Protein AF-A0A6A3BJ94-F1 (afdb_monomer_lite)

Foldseek 3Di:
DPQADCAQDDDPPNQSSHRQQPDFGKAADCVQVVVCVVPVVCVVPDGDTDTRHNDPWKDKDWDKFFAPFFDDDDDPDPCVLAEAEDADDDDRVCCAVPVVDVVPQHQKYWHPVPKDAPDRGIIITMIMGGPPRNVVVVVVVVVVVVVVVVVVVVVVLVVVCVVCVVVVNNVVSVVVVVVPPPCPVVPPPD

Radius of gyration: 23.95 Å; chains: 1; bounding box: 49×38×74 Å

Organism: Hibiscus syriacus (NCBI:txid106335)

Structure (mmCIF, N/CA/C/O backbone):
data_AF-A0A6A3BJ94-F1
#
_entry.id   AF-A0A6A3BJ94-F1
#
loop_
_atom_site.group_PDB
_atom_site.id
_atom_site.type_symbol
_atom_site.label_atom_id
_atom_site.label_alt_id
_atom_site.label_comp_id
_atom_site.label_asym_id
_atom_site.label_entity_id
_atom_site.label_seq_id
_atom_site.pdbx_PDB_ins_code
_atom_site.Cartn_x
_atom_site.Cartn_y
_atom_site.Cartn_z
_atom_site.occupancy
_atom_site.B_iso_or_equiv
_atom_site.auth_seq_id
_atom_site.auth_comp_id
_atom_site.auth_asym_id
_atom_site.auth_atom_id
_atom_site.pdbx_PDB_model_num
ATOM 1 N N . MET A 1 1 ? 13.293 -0.026 -1.976 1.00 61.81 1 MET 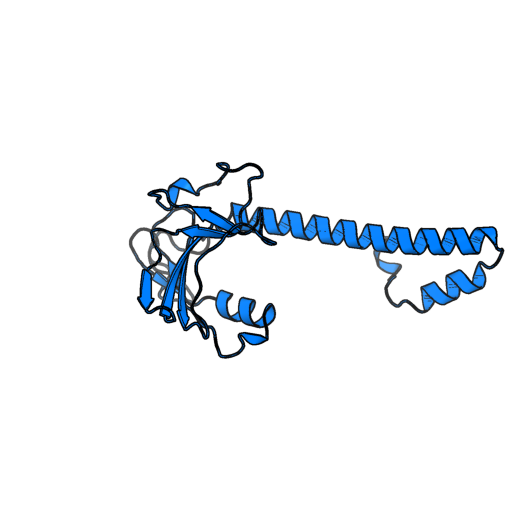A N 1
ATOM 2 C CA . MET A 1 1 ? 13.567 -0.090 -3.431 1.00 61.81 1 MET A CA 1
ATOM 3 C C . MET A 1 1 ? 15.063 -0.162 -3.793 1.00 61.81 1 MET A C 1
ATOM 5 O O . MET A 1 1 ? 15.390 -0.061 -4.963 1.00 61.81 1 MET A O 1
ATOM 9 N N . ALA A 1 2 ? 15.979 -0.454 -2.856 1.00 71.19 2 ALA A N 1
ATOM 10 C CA . ALA A 1 2 ? 17.429 -0.379 -3.113 1.00 71.19 2 ALA A CA 1
ATOM 11 C C . ALA A 1 2 ? 18.051 -1.552 -3.903 1.00 71.19 2 ALA A C 1
ATOM 13 O O . ALA A 1 2 ? 19.220 -1.501 -4.261 1.00 71.19 2 ALA A O 1
ATOM 14 N N . THR A 1 3 ? 17.300 -2.627 -4.158 1.00 76.44 3 THR A N 1
ATOM 15 C CA . THR A 1 3 ? 17.810 -3.834 -4.835 1.00 76.44 3 THR A CA 1
ATOM 16 C C . THR A 1 3 ? 17.599 -3.818 -6.350 1.00 76.44 3 THR A C 1
ATOM 18 O O . THR A 1 3 ? 17.852 -4.828 -6.997 1.00 76.44 3 THR A O 1
ATOM 21 N N . GLN A 1 4 ? 17.043 -2.738 -6.909 1.00 80.12 4 GLN A N 1
ATOM 22 C CA . GLN A 1 4 ? 16.798 -2.634 -8.347 1.00 80.12 4 GLN A CA 1
ATOM 23 C C . GLN A 1 4 ? 18.015 -2.056 -9.060 1.00 80.12 4 GLN A C 1
ATOM 25 O O . GLN A 1 4 ? 18.649 -1.122 -8.571 1.00 80.12 4 GLN A O 1
ATOM 30 N N . ASN A 1 5 ? 18.312 -2.600 -10.236 1.00 85.88 5 ASN A N 1
ATOM 31 C CA . ASN A 1 5 ? 19.484 -2.197 -10.993 1.00 85.88 5 ASN A CA 1
ATOM 32 C C . ASN A 1 5 ? 19.216 -0.915 -11.797 1.00 85.88 5 ASN A C 1
ATOM 34 O O . ASN A 1 5 ? 18.126 -0.702 -12.335 1.00 85.88 5 ASN A O 1
ATOM 38 N N . THR A 1 6 ? 20.243 -0.073 -11.914 1.00 89.56 6 THR A N 1
ATOM 39 C CA . THR A 1 6 ? 20.222 1.126 -12.768 1.00 89.56 6 THR A CA 1
ATOM 40 C C . THR A 1 6 ? 20.200 0.770 -14.255 1.00 89.56 6 THR A C 1
ATOM 42 O O . THR A 1 6 ? 19.583 1.469 -15.053 1.00 89.56 6 THR A O 1
ATOM 45 N N . VAL A 1 7 ? 20.835 -0.344 -14.617 1.00 90.44 7 VAL A N 1
ATOM 46 C CA . VAL A 1 7 ? 20.893 -0.918 -15.966 1.00 90.44 7 VAL A CA 1
ATOM 47 C C . VAL A 1 7 ? 20.539 -2.401 -15.917 1.00 90.44 7 VAL A C 1
ATOM 49 O O . VAL A 1 7 ? 20.481 -2.988 -14.839 1.00 90.44 7 VAL A O 1
ATOM 52 N N . ASP A 1 8 ? 20.318 -3.023 -17.072 1.00 91.88 8 ASP A N 1
ATOM 53 C CA . ASP A 1 8 ? 20.094 -4.467 -17.138 1.00 91.88 8 ASP A CA 1
ATOM 54 C C . ASP A 1 8 ? 21.290 -5.227 -16.537 1.00 91.88 8 ASP A C 1
ATOM 56 O O . ASP A 1 8 ? 22.442 -5.007 -16.915 1.00 91.88 8 ASP A O 1
ATOM 60 N N . GLY A 1 9 ? 21.014 -6.119 -15.587 1.00 90.31 9 GLY A N 1
ATOM 61 C CA . GLY A 1 9 ? 22.035 -6.838 -14.833 1.00 90.31 9 GLY A CA 1
ATOM 62 C C . GLY A 1 9 ? 21.581 -8.218 -14.370 1.00 90.31 9 GLY A C 1
ATOM 63 O O . GLY A 1 9 ? 20.401 -8.570 -14.432 1.00 90.31 9 GLY A O 1
ATOM 64 N N . ALA A 1 10 ? 22.539 -9.015 -13.899 1.00 88.06 10 ALA A N 1
ATOM 65 C CA . ALA A 1 10 ? 22.263 -10.354 -13.395 1.00 88.06 10 ALA A CA 1
ATOM 66 C C . ALA A 1 10 ? 21.386 -10.294 -12.134 1.00 88.06 10 ALA A C 1
ATOM 68 O O . ALA A 1 10 ? 21.666 -9.548 -11.198 1.00 88.06 10 ALA A O 1
ATOM 69 N N . SER A 1 11 ? 20.329 -11.101 -12.110 1.00 86.00 11 SER A N 1
ATOM 70 C CA . SER A 1 11 ? 19.396 -11.201 -10.989 1.00 86.00 11 SER A CA 1
ATOM 71 C C . SER A 1 11 ? 18.754 -12.586 -10.972 1.00 86.00 11 SER A C 1
ATOM 73 O O . SER A 1 11 ? 18.550 -13.203 -12.020 1.00 86.00 11 SER A O 1
ATOM 75 N N . THR A 1 12 ? 18.421 -13.078 -9.779 1.00 84.44 12 THR A N 1
ATOM 76 C CA . THR A 1 12 ? 17.630 -14.307 -9.610 1.00 84.44 12 THR A CA 1
ATOM 77 C C . THR A 1 12 ? 16.200 -14.126 -10.120 1.00 84.44 12 THR A C 1
ATOM 79 O O . THR A 1 12 ? 15.615 -15.060 -10.662 1.00 84.44 12 THR A O 1
ATOM 82 N N . ASP A 1 13 ? 15.663 -12.912 -10.005 1.00 84.12 13 ASP A N 1
ATOM 83 C CA . ASP A 1 13 ? 14.445 -12.465 -10.674 1.00 84.12 13 ASP A CA 1
ATOM 84 C C . ASP A 1 13 ? 14.822 -11.745 -11.972 1.00 84.12 13 ASP A C 1
ATOM 86 O O . ASP A 1 13 ? 15.320 -10.616 -11.953 1.00 84.12 13 ASP A O 1
ATOM 90 N N . TRP A 1 14 ? 14.576 -12.399 -13.105 1.00 86.19 14 TRP A N 1
ATOM 91 C CA . TRP A 1 14 ? 14.942 -11.886 -14.425 1.00 86.19 14 TRP A CA 1
ATOM 92 C C . TRP A 1 14 ? 14.249 -10.565 -14.759 1.00 86.19 14 TRP A C 1
ATOM 94 O O . TRP A 1 14 ? 14.834 -9.718 -15.431 1.00 86.19 14 TRP A O 1
ATOM 104 N N . THR A 1 15 ? 13.017 -10.370 -14.279 1.00 88.88 15 THR A N 1
ATOM 105 C CA . THR A 1 15 ? 12.291 -9.111 -14.485 1.00 88.88 15 THR A CA 1
ATOM 106 C C . THR A 1 15 ? 12.821 -8.012 -13.570 1.00 88.88 15 THR A C 1
ATOM 108 O O . THR A 1 15 ? 13.028 -6.890 -14.024 1.00 88.88 15 THR A O 1
ATOM 111 N N . GLY A 1 16 ? 13.150 -8.344 -12.318 1.00 86.12 16 GLY A N 1
ATOM 112 C CA . GLY A 1 16 ? 13.752 -7.418 -11.354 1.00 86.12 16 GLY A CA 1
ATOM 113 C C . GLY A 1 16 ? 15.174 -6.961 -11.702 1.00 86.12 16 GLY A C 1
ATOM 114 O O . GLY A 1 16 ? 15.607 -5.915 -11.224 1.00 86.12 16 GLY A O 1
ATOM 115 N N . GLY A 1 17 ? 15.889 -7.712 -12.546 1.00 89.00 17 GLY A N 1
ATOM 116 C CA . GLY A 1 17 ? 17.234 -7.362 -13.013 1.00 89.00 17 GLY A CA 1
ATOM 117 C C . GLY A 1 17 ? 17.275 -6.295 -14.109 1.00 89.00 17 GLY A C 1
ATOM 118 O O . GLY A 1 17 ? 18.366 -5.839 -14.450 1.00 89.00 17 GLY A O 1
ATOM 119 N N . ARG A 1 18 ? 16.119 -5.913 -14.669 1.00 93.00 18 ARG A N 1
ATOM 120 C CA . ARG A 1 18 ? 16.012 -4.917 -15.744 1.00 93.00 18 ARG A CA 1
ATOM 121 C C . ARG A 1 18 ? 16.155 -3.490 -15.210 1.00 93.00 18 ARG A C 1
ATOM 123 O O . ARG A 1 18 ? 15.792 -3.216 -14.067 1.00 93.00 18 ARG A O 1
ATOM 130 N N . ALA A 1 19 ? 16.631 -2.578 -16.055 1.00 93.38 19 ALA A N 1
ATOM 131 C CA . ALA A 1 19 ? 16.847 -1.171 -15.715 1.00 93.38 19 ALA A CA 1
ATOM 132 C C . ALA A 1 19 ? 15.579 -0.510 -15.134 1.00 93.38 19 ALA A C 1
ATOM 134 O O . ALA A 1 19 ? 14.566 -0.374 -15.827 1.00 93.38 19 ALA A O 1
ATOM 135 N N . ALA A 1 20 ? 15.632 -0.075 -13.874 1.00 91.94 20 ALA A N 1
ATOM 136 C CA . ALA A 1 20 ? 14.454 0.395 -13.140 1.00 91.94 20 ALA A CA 1
ATOM 137 C C . ALA A 1 20 ? 13.848 1.687 -13.704 1.00 91.94 20 ALA A C 1
ATOM 139 O O . ALA A 1 20 ? 12.630 1.832 -13.741 1.00 91.94 20 ALA A O 1
ATOM 140 N N . SER A 1 21 ? 14.686 2.614 -14.172 1.00 92.94 21 SER A N 1
ATOM 141 C CA . SER A 1 21 ? 14.254 3.952 -14.596 1.00 92.94 21 SER A CA 1
ATOM 142 C C . SER A 1 21 ? 13.430 3.967 -15.887 1.00 92.94 21 SER A C 1
ATOM 144 O O . SER A 1 21 ? 12.788 4.969 -16.183 1.00 92.94 21 SER A O 1
ATOM 146 N N . PHE A 1 22 ? 13.440 2.875 -16.655 1.00 92.31 22 PHE A N 1
ATOM 147 C CA . PHE A 1 22 ? 12.814 2.807 -17.980 1.00 92.31 22 PHE A CA 1
ATOM 148 C C . PHE A 1 22 ? 11.690 1.773 -18.074 1.00 92.31 22 PHE A C 1
ATOM 150 O O . PHE A 1 22 ? 11.073 1.644 -19.128 1.00 92.31 22 PHE A O 1
ATOM 157 N N . ASN A 1 23 ? 11.428 1.016 -17.006 1.00 93.44 23 ASN A N 1
ATOM 158 C CA . ASN A 1 23 ? 10.520 -0.124 -17.052 1.00 93.44 23 ASN A CA 1
ATOM 159 C C . ASN A 1 23 ? 9.448 -0.047 -15.966 1.00 93.44 23 ASN A C 1
ATOM 161 O O . ASN A 1 23 ? 9.713 0.314 -14.822 1.00 93.44 23 ASN A O 1
ATOM 165 N N . ILE A 1 24 ? 8.245 -0.498 -16.323 1.00 96.31 24 ILE A N 1
ATOM 166 C CA . ILE A 1 24 ? 7.238 -0.936 -15.358 1.00 96.31 24 ILE A CA 1
ATOM 167 C C . ILE A 1 24 ? 7.472 -2.429 -15.147 1.00 96.31 24 ILE A C 1
ATOM 169 O O . ILE A 1 24 ? 7.280 -3.226 -16.065 1.00 96.31 24 ILE A O 1
ATOM 173 N N . ILE A 1 25 ? 7.927 -2.808 -13.957 1.00 94.44 25 ILE A N 1
ATOM 174 C CA . ILE A 1 25 ? 8.410 -4.165 -13.684 1.00 94.44 25 ILE A CA 1
ATOM 175 C C . ILE A 1 25 ? 7.398 -4.893 -12.793 1.00 94.44 25 ILE A C 1
ATOM 177 O O . ILE A 1 25 ? 7.237 -4.518 -11.626 1.00 94.44 25 ILE A O 1
ATOM 181 N N . PRO A 1 26 ? 6.713 -5.935 -13.299 1.00 93.94 26 PRO A N 1
ATOM 182 C CA . PRO A 1 26 ? 5.889 -6.805 -12.471 1.00 93.94 26 PRO A CA 1
ATOM 183 C C . PRO A 1 26 ? 6.730 -7.466 -11.378 1.00 93.94 26 PRO A C 1
ATOM 185 O O . PRO A 1 26 ? 7.852 -7.895 -11.618 1.00 93.94 26 PRO A O 1
ATOM 188 N N . SER A 1 27 ? 6.178 -7.584 -10.178 1.00 90.88 27 SER A N 1
ATOM 189 C CA . SER A 1 27 ? 6.836 -8.235 -9.051 1.00 90.88 27 SER A CA 1
ATOM 190 C C . SER A 1 27 ? 5.811 -8.994 -8.220 1.00 90.88 27 SER A C 1
ATOM 192 O O . SER A 1 27 ? 4.655 -8.594 -8.061 1.00 90.88 27 SER A O 1
ATOM 194 N N . SER A 1 28 ? 6.247 -10.109 -7.640 1.00 88.38 28 SER A N 1
ATOM 195 C CA . SER A 1 28 ? 5.476 -10.746 -6.574 1.00 88.38 28 SER A CA 1
ATOM 196 C C . SER A 1 28 ? 5.565 -9.915 -5.287 1.00 88.38 28 SER A C 1
ATOM 198 O O . SER A 1 28 ? 6.532 -9.178 -5.077 1.00 88.38 28 SER A O 1
ATOM 200 N N . THR A 1 29 ? 4.553 -10.024 -4.420 1.00 85.69 29 THR A N 1
ATOM 201 C CA . THR A 1 29 ? 4.515 -9.336 -3.122 1.00 85.69 29 THR A CA 1
ATOM 202 C C . THR A 1 29 ? 4.098 -10.274 -1.992 1.00 85.69 29 THR A C 1
ATOM 204 O O . THR A 1 29 ? 3.258 -11.166 -2.149 1.00 85.69 29 THR A O 1
ATOM 207 N N . GLY A 1 30 ? 4.692 -10.062 -0.816 1.00 85.56 30 GLY A N 1
ATOM 208 C CA . GLY A 1 30 ? 4.326 -10.741 0.425 1.00 85.56 30 GLY A CA 1
ATOM 209 C C . GLY A 1 30 ? 3.147 -10.098 1.161 1.00 85.56 30 GLY A C 1
ATOM 210 O O . GLY A 1 30 ? 2.618 -10.723 2.080 1.00 85.56 30 GLY A O 1
ATOM 211 N N . ALA A 1 31 ? 2.706 -8.898 0.763 1.00 85.12 31 ALA A N 1
ATOM 212 C CA . ALA A 1 31 ? 1.732 -8.096 1.512 1.00 85.12 31 ALA A CA 1
ATOM 213 C C . ALA A 1 31 ? 0.415 -8.848 1.759 1.00 85.12 31 ALA A C 1
ATOM 215 O O . ALA A 1 31 ? -0.026 -8.987 2.899 1.00 85.12 31 ALA A O 1
ATOM 216 N N . ALA A 1 32 ? -0.147 -9.466 0.718 1.00 85.56 32 ALA A N 1
ATOM 217 C CA . ALA A 1 32 ? -1.350 -10.285 0.839 1.00 85.56 32 ALA A CA 1
ATOM 218 C C . ALA A 1 32 ? -1.188 -11.451 1.830 1.00 85.56 32 ALA A C 1
ATOM 220 O O . ALA A 1 32 ? -2.104 -11.784 2.582 1.00 85.56 32 ALA A O 1
ATOM 221 N N . ARG A 1 33 ? -0.002 -12.076 1.865 1.00 85.69 33 ARG A N 1
ATOM 222 C CA . ARG A 1 33 ? 0.294 -13.159 2.816 1.00 85.69 33 ARG A CA 1
ATOM 223 C C . ARG A 1 33 ? 0.393 -12.631 4.246 1.00 85.69 33 ARG A C 1
ATOM 225 O O . ARG A 1 33 ? -0.018 -13.340 5.159 1.00 85.69 33 ARG A O 1
ATOM 232 N N . ALA A 1 34 ? 0.924 -11.425 4.438 1.00 86.81 34 ALA A N 1
ATOM 233 C CA . ALA A 1 34 ? 1.019 -10.782 5.744 1.00 86.81 34 ALA A CA 1
ATOM 234 C C . ALA A 1 34 ? -0.362 -10.386 6.285 1.00 86.81 34 ALA A C 1
ATOM 236 O O . ALA A 1 34 ? -0.687 -10.747 7.414 1.00 86.81 34 ALA A O 1
ATOM 237 N N . VAL A 1 35 ? -1.217 -9.765 5.463 1.00 87.06 35 VAL A N 1
ATOM 238 C CA . VAL A 1 35 ? -2.599 -9.412 5.846 1.00 87.06 35 VAL A CA 1
ATOM 239 C C . VAL A 1 35 ? -3.365 -10.643 6.325 1.00 87.06 35 VAL A C 1
ATOM 241 O O . VAL A 1 35 ? -4.016 -10.604 7.362 1.00 87.06 35 VAL A O 1
ATOM 244 N N . ARG A 1 36 ? -3.209 -11.777 5.634 1.00 86.75 36 ARG A N 1
ATOM 245 C CA . ARG A 1 36 ? -3.808 -13.062 6.028 1.00 86.75 36 ARG A CA 1
ATOM 246 C C . ARG A 1 36 ? -3.362 -13.575 7.404 1.00 86.75 36 ARG A C 1
ATOM 248 O O . ARG A 1 36 ? -4.133 -14.257 8.072 1.00 86.75 36 ARG A O 1
ATOM 255 N N . LYS A 1 37 ? -2.143 -13.247 7.848 1.00 88.44 37 LYS A N 1
ATOM 256 C CA . LYS A 1 37 ? -1.658 -13.597 9.195 1.00 88.44 37 LYS A CA 1
ATOM 257 C C . LYS A 1 37 ? -2.253 -12.695 10.275 1.00 88.44 37 LYS A C 1
ATOM 259 O O . LYS A 1 37 ? -2.557 -13.184 11.355 1.00 88.44 37 LYS A O 1
ATOM 264 N N . VAL A 1 38 ? -2.407 -11.403 9.985 1.00 87.75 38 VAL A N 1
ATOM 265 C CA . VAL A 1 38 ? -2.949 -10.413 10.933 1.00 87.75 38 VAL A CA 1
ATOM 266 C C . VAL A 1 38 ? -4.472 -10.524 11.045 1.00 87.75 38 VAL A C 1
ATOM 268 O O . VAL A 1 38 ? -5.024 -10.396 12.133 1.00 87.75 38 VAL A O 1
ATOM 271 N N . LEU A 1 39 ? -5.151 -10.813 9.933 1.00 89.75 39 LEU A N 1
ATOM 272 C CA . LEU A 1 39 ? -6.603 -10.941 9.834 1.00 89.75 39 LEU A CA 1
ATOM 273 C C . LEU A 1 39 ? -6.979 -12.324 9.273 1.00 89.75 39 LEU A C 1
ATOM 275 O O . LEU A 1 39 ? -7.249 -12.456 8.075 1.00 89.75 39 LEU A O 1
ATOM 279 N N . PRO A 1 40 ? -7.054 -13.370 10.123 1.00 89.56 40 PRO A N 1
ATOM 280 C CA . PRO A 1 40 ? -7.323 -14.741 9.678 1.00 89.56 40 PRO A CA 1
ATOM 281 C C . PRO A 1 40 ? -8.645 -14.916 8.919 1.00 89.56 40 PRO A C 1
ATOM 283 O O . PRO A 1 40 ? -8.759 -15.805 8.077 1.00 89.56 40 PRO A O 1
ATOM 286 N N . ALA A 1 41 ? -9.635 -14.049 9.163 1.00 91.88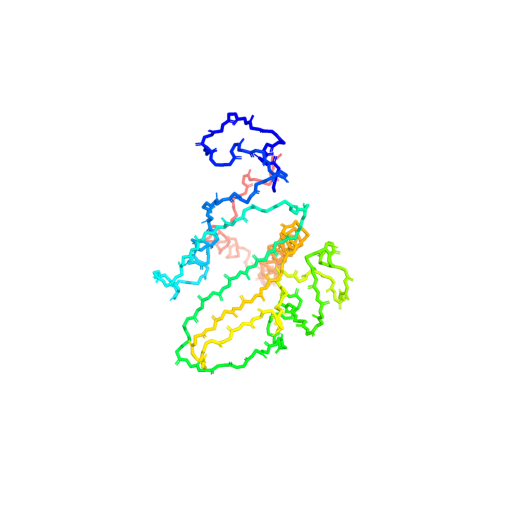 41 ALA A N 1
ATOM 287 C CA . ALA A 1 41 ? -10.917 -14.042 8.451 1.00 91.88 41 ALA A CA 1
ATOM 288 C C . ALA A 1 41 ? -10.786 -13.782 6.933 1.00 91.88 41 ALA A C 1
ATOM 290 O O . ALA A 1 41 ? -11.711 -14.079 6.170 1.00 91.88 41 ALA A O 1
ATOM 291 N N . LEU A 1 42 ? -9.641 -13.245 6.492 1.00 90.00 42 LEU A N 1
ATOM 292 C CA . LEU A 1 42 ? -9.309 -12.982 5.089 1.00 90.00 42 LEU A CA 1
ATOM 293 C C . LEU A 1 42 ? -8.510 -14.121 4.430 1.00 90.00 42 LEU A C 1
ATOM 295 O O . LEU A 1 42 ? -8.097 -14.004 3.271 1.00 90.00 42 LEU A O 1
ATOM 299 N N . ASN A 1 43 ? -8.293 -15.241 5.127 1.00 89.50 43 ASN A N 1
ATOM 300 C CA . ASN A 1 43 ? -7.630 -16.407 4.549 1.00 89.50 43 ASN A CA 1
ATOM 301 C C . ASN A 1 43 ? -8.386 -16.932 3.323 1.00 89.50 43 ASN A C 1
ATOM 303 O O . ASN A 1 43 ? -9.595 -17.132 3.355 1.00 89.50 43 ASN A O 1
ATOM 307 N N . GLY A 1 44 ? -7.658 -17.118 2.218 1.00 89.75 44 GLY A N 1
ATOM 308 C CA . GLY A 1 44 ? -8.225 -17.521 0.928 1.00 89.75 44 GLY A CA 1
ATOM 309 C C . GLY A 1 44 ? -9.005 -16.431 0.181 1.00 89.75 44 GLY A C 1
ATOM 310 O O . GLY A 1 44 ? -9.389 -16.664 -0.958 1.00 89.75 44 GLY A O 1
ATOM 311 N N . LYS A 1 45 ? -9.210 -15.244 0.771 1.00 92.06 45 LYS A N 1
ATOM 312 C CA . LYS A 1 45 ? -10.028 -14.165 0.180 1.00 92.06 45 LYS A CA 1
ATOM 313 C C . LYS A 1 45 ? -9.219 -13.025 -0.433 1.00 92.06 45 LYS A C 1
ATOM 315 O O . LYS A 1 45 ? -9.758 -12.262 -1.223 1.00 92.06 45 LYS A O 1
ATOM 320 N N . LEU A 1 46 ? -7.945 -12.900 -0.062 1.00 92.44 46 LEU A N 1
ATOM 321 C CA . LEU A 1 46 ? -7.075 -11.814 -0.507 1.00 92.44 46 LEU A CA 1
ATOM 322 C C . LEU A 1 46 ? -5.773 -12.360 -1.107 1.00 92.44 46 LEU A C 1
ATOM 324 O O . LEU A 1 46 ? -5.108 -13.236 -0.536 1.00 92.44 46 LEU A O 1
ATOM 328 N N . THR A 1 47 ? -5.423 -11.824 -2.273 1.00 93.69 47 THR A N 1
ATOM 329 C CA . THR A 1 47 ? -4.161 -12.029 -2.993 1.00 93.69 47 THR A CA 1
ATOM 330 C C . THR A 1 47 ? -3.737 -10.710 -3.645 1.00 93.69 47 THR A C 1
ATOM 332 O O . THR A 1 47 ? -4.502 -9.750 -3.633 1.00 93.69 47 THR A O 1
ATOM 335 N N . GLY A 1 48 ? -2.531 -10.647 -4.201 1.00 92.94 48 GLY A N 1
ATOM 336 C CA . GLY A 1 48 ? -2.077 -9.473 -4.934 1.00 92.94 48 GLY A CA 1
ATOM 337 C C . GLY A 1 48 ? -0.728 -9.676 -5.607 1.00 92.94 48 GLY A C 1
ATOM 338 O O . GLY A 1 48 ? -0.033 -10.668 -5.375 1.00 92.94 48 GLY A O 1
ATOM 339 N N . MET A 1 49 ? -0.370 -8.696 -6.423 1.00 94.38 49 MET A N 1
ATOM 340 C CA . MET A 1 49 ? 0.942 -8.525 -7.038 1.00 94.38 49 MET A CA 1
ATOM 341 C C . MET A 1 49 ? 1.367 -7.062 -6.879 1.00 94.38 49 MET A C 1
ATOM 343 O O . MET A 1 49 ? 0.612 -6.263 -6.326 1.00 94.38 49 MET A O 1
ATOM 347 N N . SER A 1 50 ? 2.552 -6.702 -7.355 1.00 94.38 50 SER A N 1
ATOM 348 C CA . SER A 1 50 ? 2.970 -5.306 -7.431 1.00 94.38 50 SER A CA 1
ATOM 349 C C . SER A 1 50 ? 3.584 -4.982 -8.784 1.00 94.38 50 SER A C 1
ATOM 351 O O . SER A 1 50 ? 4.086 -5.859 -9.489 1.00 94.38 50 SER A O 1
ATOM 353 N N . PHE A 1 51 ? 3.557 -3.701 -9.126 1.00 95.25 51 PHE A N 1
ATOM 354 C CA . PHE A 1 51 ? 4.356 -3.138 -10.202 1.00 95.25 51 PHE A CA 1
ATOM 355 C C . PHE A 1 51 ? 5.361 -2.175 -9.591 1.00 95.25 51 PHE A C 1
ATOM 357 O O . PHE A 1 51 ? 5.022 -1.389 -8.710 1.00 95.25 51 PHE A O 1
ATOM 364 N N . ARG A 1 52 ? 6.605 -2.257 -10.045 1.00 92.81 52 ARG A N 1
ATOM 365 C CA . ARG A 1 52 ? 7.642 -1.277 -9.733 1.00 92.81 52 ARG A CA 1
ATOM 366 C C . ARG A 1 52 ? 7.651 -0.281 -10.874 1.00 92.81 52 ARG A C 1
ATOM 368 O O . ARG A 1 52 ? 7.767 -0.692 -12.027 1.00 92.81 52 ARG A O 1
ATOM 375 N N . VAL A 1 53 ? 7.494 0.990 -10.548 1.00 94.75 53 VAL A N 1
ATOM 376 C CA . VAL A 1 53 ? 7.441 2.081 -11.521 1.00 94.75 53 VAL A CA 1
ATOM 377 C C . VAL A 1 53 ? 8.595 3.058 -11.273 1.00 94.75 53 VAL A C 1
ATOM 379 O O . VAL A 1 53 ? 9.135 3.052 -10.165 1.00 94.75 53 VAL A O 1
ATOM 382 N N . PRO A 1 54 ? 8.993 3.878 -12.265 1.00 93.75 54 PRO A N 1
ATOM 383 C CA . PRO A 1 54 ? 10.104 4.828 -12.143 1.00 93.75 54 PRO A CA 1
ATOM 384 C C . PRO A 1 54 ? 9.791 6.056 -11.264 1.00 93.75 54 PRO A C 1
ATOM 386 O O . PRO A 1 54 ? 9.941 7.196 -11.698 1.00 93.75 54 PRO A O 1
ATOM 389 N N . THR A 1 55 ? 9.344 5.841 -10.028 1.00 91.94 55 THR A N 1
ATOM 390 C CA . THR A 1 55 ? 9.158 6.885 -9.013 1.00 91.94 55 THR A CA 1
ATOM 391 C C . THR A 1 55 ? 10.189 6.709 -7.902 1.00 91.94 55 THR A C 1
ATOM 393 O O . THR A 1 55 ? 10.629 5.595 -7.617 1.00 91.94 55 THR A O 1
ATOM 396 N N . VAL A 1 56 ? 10.634 7.826 -7.323 1.00 88.62 56 VAL A N 1
ATOM 397 C CA . VAL A 1 56 ? 11.731 7.837 -6.339 1.00 88.62 56 VAL A CA 1
ATOM 398 C C . VAL A 1 56 ? 11.307 7.294 -4.979 1.00 88.62 56 VAL A C 1
ATOM 400 O O . VAL A 1 56 ? 12.083 6.595 -4.338 1.00 88.62 56 VAL A O 1
ATOM 403 N N . ASP A 1 57 ? 10.082 7.602 -4.571 1.00 89.56 57 ASP A N 1
ATOM 404 C CA . ASP A 1 57 ? 9.474 7.178 -3.321 1.00 89.56 57 ASP A CA 1
ATOM 405 C C . ASP A 1 57 ? 7.950 7.335 -3.429 1.00 89.56 57 ASP A C 1
ATOM 407 O O . ASP A 1 57 ? 7.445 7.821 -4.451 1.00 89.56 57 ASP A O 1
ATOM 411 N N . VAL A 1 58 ? 7.249 6.936 -2.371 1.00 91.69 58 VAL A N 1
ATOM 412 C CA . VAL A 1 58 ? 5.797 6.821 -2.270 1.00 91.69 58 VAL A CA 1
ATOM 413 C C . VAL A 1 58 ? 5.258 5.702 -3.150 1.00 91.69 58 VAL A C 1
ATOM 415 O O . VAL A 1 58 ? 5.562 5.541 -4.333 1.00 91.69 58 VAL A O 1
ATOM 418 N N . SER A 1 59 ? 4.400 4.909 -2.532 1.00 93.44 59 SER A N 1
ATOM 419 C CA . SER A 1 59 ? 3.720 3.788 -3.144 1.00 93.44 59 SER A CA 1
ATOM 420 C C . SER A 1 59 ? 2.211 3.966 -3.026 1.00 93.44 59 SER A C 1
ATOM 422 O O . SER A 1 59 ? 1.702 4.725 -2.200 1.00 93.44 59 SER A O 1
ATOM 424 N N . VAL A 1 60 ? 1.480 3.238 -3.863 1.00 95.00 60 VAL A N 1
ATOM 425 C CA . VAL A 1 60 ? 0.019 3.243 -3.867 1.00 95.00 60 VAL A CA 1
ATOM 426 C C . VAL A 1 60 ? -0.509 1.817 -3.810 1.00 95.00 60 VAL A C 1
ATOM 428 O O . VAL A 1 60 ? -0.016 0.918 -4.496 1.00 95.00 60 VAL A O 1
ATOM 431 N N . VAL A 1 61 ? -1.512 1.602 -2.966 1.00 95.31 61 VAL A N 1
ATOM 432 C CA . VAL A 1 61 ? -2.309 0.381 -2.937 1.00 95.31 61 VAL A CA 1
ATOM 433 C C . VAL A 1 61 ? -3.553 0.600 -3.781 1.00 95.31 61 VAL A C 1
ATOM 435 O O . VAL A 1 61 ? -4.364 1.474 -3.491 1.00 95.31 61 VAL A O 1
ATOM 438 N N . ASP A 1 62 ? -3.722 -0.253 -4.784 1.00 95.56 62 ASP A N 1
ATOM 439 C CA . ASP A 1 62 ? -4.977 -0.436 -5.504 1.00 95.56 62 ASP A CA 1
ATOM 440 C C . ASP A 1 62 ? -5.661 -1.700 -4.965 1.00 95.56 62 ASP A C 1
ATOM 442 O O . ASP A 1 62 ? -5.217 -2.828 -5.208 1.00 95.56 62 ASP A O 1
ATOM 446 N N . LEU A 1 63 ? -6.721 -1.511 -4.181 1.00 95.19 63 LEU A N 1
ATOM 447 C CA . LEU A 1 63 ? -7.482 -2.588 -3.563 1.00 95.19 63 LEU A CA 1
ATOM 448 C C . LEU A 1 63 ? -8.842 -2.723 -4.244 1.00 95.19 63 LEU A C 1
ATOM 450 O O . LEU A 1 63 ? -9.756 -1.939 -4.008 1.00 95.19 63 LEU A O 1
ATOM 454 N N . THR A 1 64 ? -9.004 -3.773 -5.043 1.00 95.31 64 THR A N 1
ATOM 455 C CA . THR A 1 64 ? -10.293 -4.124 -5.650 1.00 95.31 64 THR A CA 1
ATOM 456 C C . THR A 1 64 ? -10.976 -5.219 -4.835 1.00 95.31 64 THR A C 1
ATOM 458 O O . THR A 1 64 ? -10.423 -6.307 -4.669 1.00 95.31 64 THR A O 1
ATOM 461 N N . VAL A 1 65 ? -12.175 -4.946 -4.313 1.00 94.81 65 VAL A N 1
ATOM 462 C CA . VAL A 1 65 ? -12.882 -5.838 -3.381 1.00 94.81 65 VAL A CA 1
ATOM 463 C C . VAL A 1 65 ? -14.377 -5.925 -3.662 1.00 94.81 65 VAL A C 1
ATOM 465 O O . VAL A 1 65 ? -15.015 -4.973 -4.112 1.00 94.81 65 VAL A O 1
ATOM 468 N N . ARG A 1 66 ? -14.948 -7.090 -3.332 1.00 94.44 66 ARG A N 1
ATOM 469 C CA . ARG A 1 66 ? -16.395 -7.299 -3.268 1.00 94.44 66 ARG A CA 1
ATOM 470 C C . ARG A 1 66 ? -16.863 -7.245 -1.817 1.00 94.44 66 ARG A C 1
ATOM 472 O O . ARG A 1 66 ? -16.435 -8.059 -1.002 1.00 94.44 66 ARG A O 1
ATOM 479 N N . LEU A 1 67 ? -17.752 -6.310 -1.518 1.00 92.81 67 LEU A N 1
ATOM 480 C CA . LEU A 1 67 ? -18.365 -6.118 -0.214 1.00 92.81 67 LEU A CA 1
ATOM 481 C C . LEU A 1 67 ? -19.638 -6.963 -0.089 1.00 92.81 67 LEU A C 1
ATOM 483 O O . LEU A 1 67 ? -20.406 -7.126 -1.039 1.00 92.81 67 LEU A O 1
ATOM 487 N N . GLU A 1 68 ? -19.879 -7.489 1.108 1.00 91.06 68 GLU A N 1
ATOM 488 C CA . GLU A 1 68 ? -21.141 -8.159 1.438 1.00 91.06 68 GLU A CA 1
ATOM 489 C C . GLU A 1 68 ? -22.271 -7.139 1.641 1.00 91.06 68 GLU A C 1
ATOM 491 O O . GLU A 1 68 ? -23.397 -7.355 1.198 1.00 91.06 68 GLU A O 1
ATOM 496 N N . LYS A 1 69 ? -21.945 -5.994 2.252 1.00 89.69 69 LYS A N 1
ATOM 497 C CA . LYS A 1 69 ? -22.848 -4.863 2.480 1.00 89.69 69 LYS A CA 1
ATOM 498 C C . LYS A 1 69 ? -22.253 -3.605 1.864 1.00 89.69 69 LYS A C 1
ATOM 500 O O . LYS A 1 69 ? -21.045 -3.399 1.958 1.00 89.69 69 LYS A O 1
ATOM 505 N N . SER A 1 70 ? -23.100 -2.775 1.265 1.00 84.75 70 SER A N 1
ATOM 506 C CA . SER A 1 70 ? -22.695 -1.466 0.759 1.00 84.75 70 SER A CA 1
ATOM 507 C C . SER A 1 70 ? -22.206 -0.575 1.899 1.00 84.75 70 SER A C 1
ATOM 509 O O . SER A 1 70 ? -22.796 -0.583 2.981 1.00 84.75 70 SER A O 1
ATOM 511 N N . ALA A 1 71 ? -21.155 0.200 1.648 1.00 78.31 71 ALA A N 1
ATOM 512 C CA . ALA A 1 71 ? -20.559 1.102 2.626 1.00 78.31 71 ALA A CA 1
ATOM 513 C C . ALA A 1 71 ? -20.150 2.427 1.969 1.00 78.31 71 ALA A C 1
ATOM 515 O O . ALA A 1 71 ? -19.788 2.451 0.793 1.00 78.31 71 ALA A O 1
ATOM 516 N N . SER A 1 72 ? -20.194 3.506 2.750 1.00 71.31 72 SER A N 1
ATOM 517 C CA . SER A 1 72 ? -19.549 4.791 2.465 1.00 71.31 72 SER A CA 1
ATOM 518 C C . SER A 1 72 ? -18.196 4.861 3.182 1.00 71.31 72 SER A C 1
ATOM 520 O O . SER A 1 72 ? -18.005 4.208 4.209 1.00 71.31 72 SER A O 1
ATOM 522 N N . ALA A 1 73 ? -17.242 5.613 2.631 1.00 66.12 73 ALA A N 1
ATOM 523 C CA . ALA A 1 73 ? -15.940 5.815 3.260 1.00 66.12 73 ALA A CA 1
ATOM 524 C C . ALA A 1 73 ? -16.054 6.840 4.402 1.00 66.12 73 ALA A C 1
ATOM 526 O O . ALA A 1 73 ? -16.591 7.923 4.197 1.00 66.12 73 ALA A O 1
ATOM 527 N N . GLU A 1 74 ? -15.537 6.502 5.584 1.00 64.56 74 GLU A N 1
ATOM 528 C CA . GLU A 1 74 ? -15.387 7.411 6.728 1.00 64.56 74 GLU A CA 1
ATOM 529 C C . GLU A 1 74 ? -14.005 7.179 7.355 1.00 64.56 74 GLU A C 1
ATOM 531 O O . GLU A 1 74 ? -13.582 6.034 7.538 1.00 64.56 74 GLU A O 1
ATOM 536 N N . SER A 1 75 ? -13.286 8.256 7.668 1.00 62.19 75 SER A N 1
ATOM 537 C CA . SER A 1 75 ? -11.920 8.213 8.215 1.00 62.19 75 SER A CA 1
ATOM 538 C C . SER A 1 75 ? -11.844 8.504 9.714 1.00 62.19 75 SER A C 1
ATOM 540 O O . SER A 1 75 ? -10.851 8.184 10.371 1.00 62.19 75 SER A O 1
ATOM 542 N N . GLU A 1 76 ? -12.908 9.059 10.292 1.00 61.53 76 GLU A N 1
ATOM 543 C CA . GLU A 1 76 ? -12.949 9.428 11.701 1.00 61.53 76 GLU A CA 1
ATOM 544 C C . GLU A 1 76 ? -13.265 8.208 12.574 1.00 61.53 76 GLU A C 1
ATOM 546 O O . GLU A 1 76 ? -14.404 7.770 12.719 1.00 61.53 76 GLU A O 1
ATOM 551 N N . GLY A 1 77 ? -12.231 7.618 13.175 1.00 68.94 77 GLY A N 1
ATOM 552 C CA . GLY A 1 77 ? -12.424 6.462 14.041 1.00 68.94 77 GLY A CA 1
ATOM 553 C C . GLY A 1 77 ? -11.169 5.989 14.761 1.00 68.94 77 GLY A C 1
ATOM 554 O O . GLY A 1 77 ? -10.231 6.738 15.022 1.00 68.94 77 GLY A O 1
ATOM 555 N N . LYS A 1 78 ? -11.144 4.692 15.085 1.00 75.50 78 LYS A N 1
ATOM 556 C CA . LYS A 1 78 ? -10.073 4.030 15.858 1.00 75.50 78 LYS A CA 1
ATOM 557 C C . LYS A 1 78 ? -8.693 4.042 15.183 1.00 75.50 78 LYS A C 1
ATOM 559 O O . LYS A 1 78 ? -7.729 3.613 15.804 1.00 75.50 78 LYS A O 1
ATOM 564 N N . LEU A 1 79 ? -8.616 4.479 13.927 1.00 78.94 79 LEU A N 1
ATOM 565 C CA . LEU A 1 79 ? -7.396 4.529 13.121 1.00 78.94 79 LEU A CA 1
ATOM 566 C C . LEU A 1 79 ? -6.848 5.952 12.966 1.00 78.94 79 LEU A C 1
ATOM 568 O O . LEU A 1 79 ? -5.997 6.180 12.111 1.00 78.94 79 LEU A O 1
ATOM 572 N N . LYS A 1 80 ? -7.311 6.905 13.782 1.00 77.75 80 LYS A N 1
ATOM 573 C CA . LYS A 1 80 ? -6.783 8.271 13.780 1.00 77.75 80 LYS A CA 1
ATOM 574 C C . LYS A 1 80 ? -5.260 8.265 13.965 1.00 77.75 80 LYS A C 1
ATOM 576 O O . LYS A 1 80 ? -4.759 7.632 14.892 1.00 77.75 80 LYS A O 1
ATOM 581 N N . GLY A 1 81 ? -4.544 8.966 13.085 1.00 77.94 81 GLY A N 1
ATOM 582 C CA . GLY A 1 81 ? -3.076 8.999 13.066 1.00 77.94 81 GLY A CA 1
ATOM 583 C C . GLY A 1 81 ? -2.417 7.761 12.443 1.00 77.94 81 GLY A C 1
ATOM 584 O O . GLY A 1 81 ? -1.198 7.651 12.454 1.00 77.94 81 GLY A O 1
ATOM 585 N N . ILE A 1 82 ? -3.199 6.818 11.906 1.00 82.06 82 ILE A N 1
ATOM 586 C CA . ILE A 1 82 ? -2.712 5.666 11.131 1.00 82.06 82 ILE A CA 1
ATOM 587 C C . ILE A 1 82 ? -3.320 5.683 9.726 1.00 82.06 82 ILE A C 1
ATOM 589 O O . ILE A 1 82 ? -2.599 5.448 8.759 1.00 82.06 82 ILE A O 1
ATOM 593 N N . LEU A 1 83 ? -4.625 5.941 9.616 1.00 85.81 83 LEU A N 1
ATOM 594 C CA . LEU A 1 83 ? -5.352 6.048 8.357 1.00 85.81 83 LEU A CA 1
ATOM 595 C C . LEU A 1 83 ? -5.767 7.502 8.125 1.00 85.81 83 LEU A C 1
ATOM 597 O O . LEU A 1 83 ? -6.597 8.026 8.867 1.00 85.81 83 LEU A O 1
ATOM 601 N N . GLY A 1 84 ? -5.203 8.098 7.084 1.00 86.56 84 GLY A N 1
ATOM 602 C CA . GLY A 1 84 ? -5.566 9.406 6.565 1.00 86.56 84 GLY A CA 1
ATOM 603 C C . GLY A 1 84 ? -6.662 9.357 5.520 1.00 86.56 84 GLY A C 1
ATOM 604 O O . GLY A 1 84 ? -7.036 8.292 5.017 1.00 86.56 84 GLY A O 1
ATOM 605 N N . TYR A 1 85 ? -7.150 10.537 5.162 1.00 87.50 85 TYR A N 1
ATOM 606 C CA . TYR A 1 85 ? -8.210 10.724 4.181 1.00 87.50 85 TYR A CA 1
ATOM 607 C C . TYR A 1 85 ? -8.030 12.045 3.451 1.00 87.50 85 TYR A C 1
ATOM 609 O O . TYR A 1 85 ? -7.763 13.065 4.086 1.00 87.50 85 TYR A O 1
ATOM 617 N N . ILE A 1 86 ? -8.186 12.017 2.130 1.00 88.62 86 ILE A N 1
ATOM 618 C CA . ILE A 1 86 ? -8.019 13.190 1.280 1.00 88.62 86 ILE A CA 1
ATOM 619 C C . ILE A 1 86 ? -9.066 13.229 0.164 1.00 88.62 86 ILE A C 1
ATOM 621 O O . ILE A 1 86 ? -9.440 12.203 -0.405 1.00 88.62 86 ILE A O 1
ATOM 625 N N . GLU A 1 87 ? -9.520 14.444 -0.143 1.00 90.50 87 GLU A N 1
ATOM 626 C CA . GLU A 1 87 ? -10.452 14.762 -1.239 1.00 90.50 87 GLU A CA 1
ATOM 627 C C . GLU A 1 87 ? -9.857 15.791 -2.217 1.00 90.50 87 GLU A C 1
ATOM 629 O O . GLU A 1 87 ? -10.542 16.324 -3.092 1.00 90.50 87 GLU A O 1
ATOM 634 N N . GLU A 1 88 ? -8.576 16.110 -2.065 1.00 90.06 88 GLU A N 1
ATOM 635 C CA . GLU A 1 88 ? -7.845 17.047 -2.916 1.00 90.06 88 GLU A CA 1
ATOM 636 C C . GLU A 1 88 ? -7.280 16.335 -4.150 1.00 90.06 88 GLU A C 1
ATOM 638 O O . GLU A 1 88 ? -7.117 15.116 -4.162 1.00 90.06 88 GLU A O 1
ATOM 643 N N . ASP A 1 89 ? -6.998 17.098 -5.206 1.00 92.12 89 ASP A N 1
ATOM 644 C CA . ASP A 1 89 ? -6.341 16.556 -6.396 1.00 92.12 89 ASP A CA 1
ATOM 645 C C . ASP A 1 89 ? -4.836 16.457 -6.117 1.00 92.12 89 ASP A C 1
ATOM 647 O O . ASP A 1 89 ? -4.141 17.470 -6.061 1.00 92.12 89 ASP A O 1
ATOM 651 N N . VAL A 1 90 ? -4.354 15.233 -5.903 1.00 92.12 90 VAL A N 1
ATOM 652 C CA . VAL A 1 90 ? -2.999 14.945 -5.411 1.00 92.12 90 VAL A CA 1
ATOM 653 C C . VAL A 1 90 ? -2.260 13.942 -6.287 1.00 92.12 90 VAL A C 1
ATOM 655 O O . VAL A 1 90 ? -2.855 13.156 -7.027 1.00 92.12 90 VAL A O 1
ATOM 658 N N . VAL A 1 91 ? -0.935 13.958 -6.187 1.00 93.25 91 VAL A N 1
ATOM 659 C CA . VAL A 1 91 ? -0.027 13.021 -6.853 1.00 93.25 91 VAL A CA 1
ATOM 660 C C . VAL A 1 91 ? 0.974 12.433 -5.858 1.00 93.25 91 VAL A C 1
ATOM 662 O O . VAL A 1 91 ? 1.127 12.910 -4.736 1.00 93.25 91 VAL A O 1
ATOM 665 N N . SER A 1 92 ? 1.692 11.380 -6.265 1.00 92.44 92 SER A N 1
ATOM 666 C CA . SER A 1 92 ? 2.575 10.618 -5.368 1.00 92.44 92 SER A CA 1
ATOM 667 C C . SER A 1 92 ? 3.603 11.486 -4.637 1.00 92.44 92 SER A C 1
ATOM 669 O O . SER A 1 92 ? 3.856 11.271 -3.459 1.00 92.44 92 SER A O 1
ATOM 671 N N . THR A 1 93 ? 4.186 12.478 -5.314 1.00 92.06 93 THR A N 1
ATOM 672 C CA . THR A 1 93 ? 5.237 13.332 -4.744 1.00 92.06 93 THR A CA 1
ATOM 673 C C . THR A 1 93 ? 4.753 14.209 -3.606 1.00 92.06 93 THR A C 1
ATOM 675 O O . THR A 1 93 ? 5.566 14.605 -2.776 1.00 92.06 93 THR A O 1
ATOM 678 N N . ASP A 1 94 ? 3.453 14.490 -3.539 1.00 90.56 94 ASP A N 1
ATOM 679 C CA . ASP A 1 94 ? 2.912 15.314 -2.466 1.00 90.56 94 ASP A CA 1
ATOM 680 C C . ASP A 1 94 ? 3.040 14.598 -1.112 1.00 90.56 94 ASP A C 1
ATOM 682 O O . ASP A 1 94 ? 3.157 15.252 -0.080 1.00 90.56 94 ASP A O 1
ATOM 686 N N . PHE A 1 95 ? 3.082 13.260 -1.116 1.00 88.50 95 PHE A N 1
ATOM 687 C CA . PHE A 1 95 ? 3.184 12.411 0.075 1.00 88.50 95 PHE A CA 1
ATOM 688 C C . PHE A 1 95 ? 4.623 12.099 0.515 1.00 88.50 95 PHE A C 1
ATOM 690 O O . PHE A 1 95 ? 4.805 11.349 1.472 1.00 88.50 95 PHE A O 1
ATOM 697 N N . ILE A 1 96 ? 5.649 12.628 -0.161 1.00 88.25 96 ILE A N 1
ATOM 698 C CA . ILE A 1 96 ? 7.045 12.375 0.226 1.00 88.25 96 ILE A CA 1
ATOM 699 C C . ILE A 1 96 ? 7.328 13.060 1.559 1.00 88.25 96 ILE A C 1
ATOM 701 O O . ILE A 1 96 ? 7.207 14.281 1.677 1.00 88.25 96 ILE A O 1
ATOM 705 N N . GLY A 1 97 ? 7.737 12.274 2.557 1.00 75.75 97 GLY A N 1
ATOM 706 C CA . GLY A 1 97 ? 8.004 12.775 3.900 1.00 75.75 97 GLY A CA 1
ATOM 707 C C . GLY A 1 97 ? 6.782 13.448 4.515 1.00 75.75 97 GLY A C 1
ATOM 708 O O . GLY A 1 97 ? 6.947 14.449 5.220 1.00 75.75 97 GLY A O 1
ATOM 709 N N . ASP A 1 98 ? 5.580 12.947 4.184 1.00 63.62 98 ASP A N 1
ATOM 710 C CA . ASP A 1 98 ? 4.315 13.606 4.489 1.00 63.62 98 ASP A CA 1
ATOM 711 C C . ASP A 1 98 ? 4.269 14.083 5.946 1.00 63.62 98 ASP A C 1
ATOM 713 O O . ASP A 1 98 ? 4.144 13.322 6.912 1.00 63.62 98 ASP A O 1
ATOM 717 N N . SER A 1 99 ? 4.423 15.397 6.054 1.00 50.50 99 S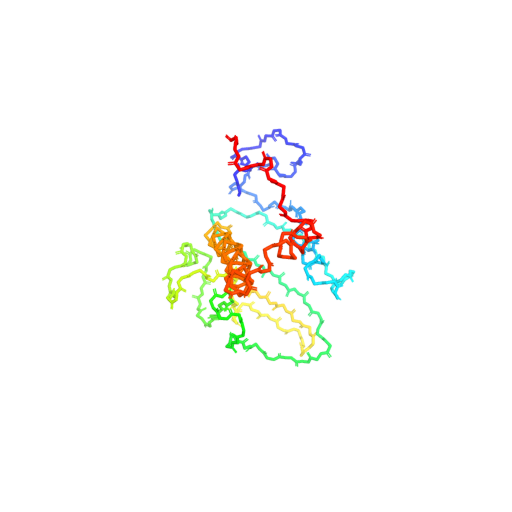ER A N 1
ATOM 718 C CA . SER A 1 99 ? 4.427 16.219 7.255 1.00 50.50 99 SER A CA 1
ATOM 719 C C . SER A 1 99 ? 3.230 17.173 7.246 1.00 50.50 99 SER A C 1
ATOM 721 O O . SER A 1 99 ? 3.155 18.079 8.077 1.00 50.50 99 SER A O 1
ATOM 723 N N . ARG A 1 100 ? 2.287 16.986 6.305 1.00 55.56 100 ARG A N 1
ATOM 724 C CA . ARG A 1 100 ? 1.164 17.901 6.054 1.00 55.56 100 ARG A CA 1
ATOM 725 C C . ARG A 1 100 ? 0.051 17.794 7.092 1.00 55.56 100 ARG A C 1
ATOM 727 O O . ARG A 1 100 ? -0.798 18.678 7.144 1.00 55.56 100 ARG A O 1
ATOM 734 N N . GLN A 1 101 ? 0.069 16.782 7.960 1.00 50.78 101 GLN A N 1
ATOM 735 C CA . GLN A 1 101 ? -0.814 16.713 9.124 1.00 50.78 101 GLN A CA 1
ATOM 736 C C . GLN A 1 101 ? -0.015 16.551 10.410 1.00 50.78 101 GLN A C 1
ATOM 738 O O . GLN A 1 101 ? 1.011 15.883 10.431 1.00 50.78 101 GLN A O 1
ATOM 743 N N . VAL A 1 102 ? -0.486 17.200 11.478 1.00 42.06 102 VAL A N 1
ATOM 744 C CA . VAL A 1 102 ? 0.035 17.054 12.839 1.00 42.06 102 VAL A CA 1
ATOM 745 C C . VAL A 1 102 ? -0.991 16.256 13.655 1.00 42.06 102 VAL A C 1
ATOM 747 O O . VAL A 1 102 ? -2.121 16.721 13.818 1.00 42.06 102 VAL A O 1
ATOM 750 N N . PRO A 1 103 ? -0.611 15.095 14.214 1.00 50.44 103 PRO A N 1
ATOM 751 C CA . PRO A 1 103 ? 0.723 14.509 14.135 1.00 50.44 103 PRO A CA 1
ATOM 752 C C . PRO A 1 103 ? 1.005 13.922 12.739 1.00 50.44 103 PRO A C 1
ATOM 754 O O . PRO A 1 103 ? 0.112 13.302 12.159 1.00 50.44 103 PRO A O 1
ATOM 757 N N . PRO A 1 104 ? 2.238 14.089 12.219 1.00 58.50 104 PRO A N 1
ATOM 758 C CA . PRO A 1 104 ? 2.661 13.390 11.012 1.00 58.50 104 PRO A CA 1
ATOM 759 C C . PRO A 1 104 ? 2.674 11.899 11.328 1.00 58.50 104 PRO A C 1
ATOM 761 O O . PRO A 1 104 ? 2.603 11.529 12.500 1.00 58.50 104 PRO A O 1
ATOM 764 N N . ASN A 1 105 ? 2.827 11.052 10.314 1.00 66.12 105 ASN A N 1
ATOM 765 C CA . ASN A 1 105 ? 2.903 9.589 10.424 1.00 66.12 105 ASN A CA 1
ATOM 766 C C . ASN A 1 105 ? 1.578 8.870 10.166 1.00 66.12 105 ASN A C 1
ATOM 768 O O . ASN A 1 105 ? 1.254 7.944 10.897 1.00 66.12 105 ASN A O 1
ATOM 772 N N . GLU A 1 106 ? 0.822 9.195 9.127 1.00 78.00 106 GLU A N 1
ATOM 773 C CA . GLU A 1 106 ? -0.203 8.258 8.653 1.00 78.00 106 GLU A CA 1
ATOM 774 C C . GLU A 1 106 ? 0.478 7.121 7.872 1.00 78.00 106 GLU A C 1
ATOM 776 O O . GLU A 1 106 ? 1.416 7.334 7.110 1.00 78.00 106 GLU A O 1
ATOM 781 N N . SER A 1 107 ? 0.063 5.875 8.107 1.00 85.94 107 SER A N 1
ATOM 782 C CA . SER A 1 107 ? 0.591 4.704 7.388 1.00 85.94 107 SER A CA 1
ATOM 783 C C . SER A 1 107 ? -0.058 4.492 6.030 1.00 85.94 107 SER A C 1
ATOM 785 O O . SER A 1 107 ? 0.483 3.760 5.208 1.00 85.94 107 SER A O 1
ATOM 787 N N . SER A 1 108 ? -1.254 5.035 5.841 1.00 89.00 108 SER A N 1
ATOM 788 C CA . SER A 1 108 ? -2.074 4.849 4.653 1.00 89.00 108 SER A CA 1
ATOM 789 C C . SER A 1 108 ? -2.986 6.057 4.551 1.00 89.00 108 SER A C 1
ATOM 791 O O . SER A 1 108 ? -3.604 6.418 5.547 1.00 89.00 108 SER A O 1
ATOM 793 N N . ILE A 1 109 ? -3.093 6.668 3.381 1.00 90.25 109 ILE A N 1
ATOM 794 C CA . ILE A 1 109 ? -3.947 7.833 3.147 1.00 90.25 109 ILE A CA 1
ATOM 795 C C . ILE A 1 109 ? -4.946 7.445 2.072 1.00 90.25 109 ILE A C 1
ATOM 797 O O . ILE A 1 109 ? -4.553 7.082 0.963 1.00 90.25 109 ILE A O 1
ATOM 801 N N . PHE A 1 110 ? -6.228 7.396 2.417 1.00 91.56 110 PHE A N 1
ATOM 802 C CA . PHE A 1 110 ? -7.280 7.024 1.481 1.00 91.56 110 PHE A CA 1
ATOM 803 C C . PHE A 1 110 ? -7.602 8.196 0.555 1.00 91.56 110 PHE A C 1
ATOM 805 O O . PHE A 1 110 ? -7.920 9.286 1.026 1.00 91.56 110 PHE A O 1
ATOM 812 N N . ASP A 1 111 ? -7.538 7.948 -0.750 1.00 92.56 111 ASP A N 1
ATOM 813 C CA . ASP A 1 111 ? -7.851 8.928 -1.782 1.00 92.56 111 ASP A CA 1
ATOM 814 C C . ASP A 1 111 ? -9.295 8.730 -2.253 1.00 92.56 111 ASP A C 1
ATOM 816 O O . ASP A 1 111 ? -9.621 7.777 -2.973 1.00 92.56 111 ASP A O 1
ATOM 820 N N . ALA A 1 112 ? -10.172 9.629 -1.807 1.00 90.88 112 ALA A N 1
ATOM 821 C CA . ALA A 1 112 ? -11.599 9.540 -2.078 1.00 90.88 112 ALA A CA 1
ATOM 822 C C . ALA A 1 112 ? -11.946 9.798 -3.550 1.00 90.88 112 ALA A C 1
ATOM 824 O O . ALA A 1 112 ? -12.969 9.304 -4.029 1.00 90.88 112 ALA A O 1
ATOM 825 N N . LYS A 1 113 ? -11.102 10.543 -4.277 1.00 91.75 113 LYS A N 1
ATOM 826 C CA . LYS A 1 113 ? -11.323 10.886 -5.687 1.00 91.75 113 LYS A CA 1
ATOM 827 C C . LYS A 1 113 ? -10.749 9.849 -6.647 1.00 91.75 113 LYS A C 1
ATOM 829 O O . LYS A 1 113 ? -11.288 9.681 -7.739 1.00 91.75 113 LYS A O 1
ATOM 834 N N . ALA A 1 114 ? -9.685 9.147 -6.258 1.00 92.69 114 ALA A N 1
ATOM 835 C CA . ALA A 1 114 ? -9.056 8.130 -7.101 1.00 92.69 114 ALA A CA 1
ATOM 836 C C . ALA A 1 114 ? -9.775 6.766 -7.067 1.00 92.69 114 ALA A C 1
ATOM 838 O O . ALA A 1 114 ? -9.595 5.943 -7.969 1.00 92.69 114 ALA A O 1
ATOM 839 N N . GLY A 1 115 ? -10.587 6.501 -6.039 1.00 90.12 115 GLY A N 1
ATOM 840 C CA . GLY A 1 115 ? -11.416 5.298 -5.960 1.00 90.12 115 GLY A CA 1
ATOM 841 C C . GLY A 1 115 ? -12.533 5.265 -7.010 1.00 90.12 115 GLY A C 1
ATOM 842 O O . GLY A 1 115 ? -13.061 6.292 -7.425 1.00 90.12 115 GLY A O 1
ATOM 843 N N . ILE A 1 116 ? -12.945 4.063 -7.424 1.00 92.62 116 ILE A N 1
ATOM 844 C CA . ILE A 1 116 ? -14.083 3.887 -8.338 1.00 92.62 116 ILE A CA 1
ATOM 845 C C . ILE A 1 116 ? -14.934 2.684 -7.936 1.00 92.62 116 ILE A C 1
ATOM 847 O O . ILE A 1 116 ? -14.431 1.587 -7.685 1.00 92.62 116 ILE A O 1
ATOM 851 N N . ALA A 1 117 ? -16.249 2.879 -7.890 1.00 91.75 117 ALA A N 1
ATOM 852 C CA . ALA A 1 117 ? -17.218 1.823 -7.631 1.00 91.75 117 ALA A CA 1
ATOM 853 C C . ALA A 1 117 ? -17.863 1.371 -8.943 1.00 91.75 117 ALA A C 1
ATOM 855 O O . ALA A 1 117 ? -18.405 2.186 -9.685 1.00 91.75 117 ALA A O 1
ATOM 856 N N . LEU A 1 118 ? -17.849 0.064 -9.217 1.00 91.44 118 LEU A N 1
ATOM 857 C CA . LEU A 1 118 ? -18.647 -0.500 -10.310 1.00 91.44 118 LEU A CA 1
ATOM 858 C C . LEU A 1 118 ? -20.126 -0.574 -9.911 1.00 91.44 118 LEU A C 1
ATOM 860 O O . LEU A 1 118 ? -21.017 -0.365 -10.726 1.00 91.44 118 LEU A O 1
ATOM 864 N N . ASN A 1 119 ? -20.379 -0.922 -8.649 1.00 89.50 119 ASN A N 1
ATOM 865 C CA . ASN A 1 119 ? -21.689 -0.920 -8.005 1.00 89.50 119 ASN A CA 1
ATOM 866 C C . ASN A 1 119 ? -21.505 -0.810 -6.480 1.00 89.50 119 ASN A C 1
ATOM 868 O O . ASN A 1 119 ? -20.376 -0.830 -5.990 1.00 89.50 119 ASN A O 1
ATOM 872 N N . GLY A 1 120 ? -22.604 -0.750 -5.719 1.00 88.19 120 GLY A N 1
ATOM 873 C CA . GLY A 1 120 ? -22.564 -0.584 -4.257 1.00 88.19 120 GLY A CA 1
ATOM 874 C C . GLY A 1 120 ? -21.792 -1.664 -3.483 1.00 88.19 120 GLY A C 1
ATOM 875 O O . GLY A 1 120 ? -21.451 -1.450 -2.324 1.00 88.19 120 GLY A O 1
ATOM 876 N N . ASN A 1 121 ? -21.477 -2.799 -4.113 1.00 91.81 121 ASN A N 1
ATOM 877 C CA . ASN A 1 121 ? -20.800 -3.934 -3.494 1.00 91.81 121 ASN A CA 1
ATOM 878 C C . ASN A 1 121 ? -19.493 -4.320 -4.201 1.00 91.81 121 ASN A C 1
ATOM 880 O O . ASN A 1 121 ? -18.869 -5.295 -3.797 1.00 91.81 121 ASN A O 1
ATOM 884 N N . PHE A 1 122 ? -19.067 -3.625 -5.254 1.00 93.56 122 PHE A N 1
ATOM 885 C CA . PHE A 1 122 ? -17.818 -3.922 -5.953 1.00 93.56 122 PHE A CA 1
ATOM 886 C C . PHE A 1 122 ? -17.064 -2.630 -6.216 1.00 93.56 122 PHE A C 1
ATOM 888 O O . PHE A 1 122 ? -17.469 -1.819 -7.052 1.00 93.56 122 PHE A O 1
ATOM 895 N N . VAL A 1 123 ? -15.984 -2.443 -5.463 1.00 94.25 123 VAL A N 1
ATOM 896 C CA . VAL A 1 123 ? -15.279 -1.168 -5.360 1.00 94.25 123 VAL A CA 1
ATOM 897 C C . VAL A 1 123 ? -13.781 -1.362 -5.525 1.00 94.25 123 VAL A C 1
ATOM 899 O O . VAL A 1 123 ? -13.212 -2.369 -5.095 1.00 94.25 123 VAL A O 1
ATOM 902 N N . LYS A 1 124 ? -13.150 -0.373 -6.147 1.00 95.12 124 LYS A N 1
ATOM 903 C CA . LYS A 1 124 ? -11.709 -0.173 -6.173 1.00 95.12 124 LYS A CA 1
ATOM 904 C C . LYS A 1 124 ? -11.388 1.007 -5.265 1.00 95.12 124 LYS A C 1
ATOM 906 O O . LYS A 1 124 ? -11.913 2.100 -5.457 1.00 95.12 124 LYS A O 1
ATOM 911 N N . LEU A 1 125 ? -10.533 0.759 -4.288 1.00 94.12 125 LEU A N 1
ATOM 912 C CA . LEU A 1 125 ? -10.049 1.736 -3.326 1.00 94.12 125 LEU A CA 1
ATOM 913 C C . LEU A 1 125 ? -8.588 2.038 -3.638 1.00 94.12 125 LEU A C 1
ATOM 915 O O . LEU A 1 125 ? -7.812 1.117 -3.902 1.00 94.12 125 LEU A O 1
ATOM 919 N N . VAL A 1 126 ? -8.226 3.314 -3.581 1.00 95.19 126 VAL A N 1
ATOM 920 C CA . VAL A 1 126 ? -6.856 3.781 -3.785 1.00 95.19 126 VAL A CA 1
ATOM 921 C C . VAL A 1 126 ? -6.357 4.365 -2.473 1.00 95.19 126 VAL A C 1
ATOM 923 O O . VAL A 1 126 ? -7.053 5.149 -1.828 1.00 95.19 126 VAL A O 1
ATOM 926 N N . SER A 1 127 ? -5.169 3.945 -2.046 1.00 93.62 127 SER A N 1
ATOM 927 C CA . SER A 1 127 ? -4.540 4.517 -0.862 1.00 93.62 127 SER A CA 1
ATOM 928 C C . SER A 1 127 ? -3.043 4.700 -1.042 1.00 93.62 127 SER A C 1
ATOM 930 O O . SER A 1 127 ? -2.330 3.766 -1.410 1.00 93.62 127 SER A O 1
ATOM 932 N N . TRP A 1 128 ? -2.583 5.912 -0.763 1.00 93.00 128 TRP A N 1
ATOM 933 C CA . TRP A 1 128 ? -1.186 6.315 -0.816 1.00 93.00 128 TRP A CA 1
ATOM 934 C C . TRP A 1 128 ? -0.467 5.958 0.479 1.00 93.00 128 TRP A C 1
ATOM 936 O O . TRP A 1 128 ? -1.066 5.963 1.555 1.00 93.00 128 TRP A O 1
ATOM 946 N N . TYR A 1 129 ? 0.822 5.658 0.384 1.00 91.00 129 TYR A N 1
ATOM 947 C CA . TYR A 1 129 ? 1.686 5.525 1.546 1.00 91.00 129 TYR A CA 1
ATOM 948 C C . TYR A 1 129 ? 3.135 5.824 1.179 1.00 91.00 129 TYR A C 1
ATOM 950 O O . TYR A 1 129 ? 3.668 5.309 0.194 1.00 91.00 129 TYR A O 1
ATOM 958 N N . ASP A 1 130 ? 3.794 6.617 2.014 1.00 90.38 130 ASP A N 1
ATOM 959 C CA . ASP A 1 130 ? 5.246 6.717 2.004 1.00 90.38 130 ASP A CA 1
ATOM 960 C C . ASP A 1 130 ? 5.819 5.404 2.569 1.00 90.38 130 ASP A C 1
ATOM 962 O O . ASP A 1 130 ? 5.642 5.061 3.746 1.00 90.38 130 ASP A O 1
ATOM 966 N N . ASN A 1 131 ? 6.441 4.610 1.695 1.00 85.50 131 ASN A N 1
ATOM 967 C CA . ASN A 1 131 ? 6.949 3.282 2.034 1.00 85.50 131 ASN A CA 1
ATOM 968 C C . ASN A 1 131 ? 8.202 3.310 2.915 1.00 85.50 131 ASN A C 1
ATOM 970 O O . ASN A 1 131 ? 8.566 2.257 3.445 1.00 85.50 131 ASN A O 1
ATOM 974 N N . GLU A 1 132 ? 8.858 4.460 3.069 1.00 84.69 132 GLU A N 1
ATOM 975 C CA . GLU A 1 132 ? 10.024 4.614 3.934 1.00 84.69 132 GLU A CA 1
ATOM 976 C C . GLU A 1 132 ? 9.626 5.271 5.255 1.00 84.69 132 GLU A C 1
ATOM 978 O O . GLU A 1 132 ? 9.796 4.662 6.318 1.00 84.69 132 GLU A O 1
ATOM 983 N N . TRP A 1 133 ? 9.025 6.460 5.203 1.00 85.06 133 TRP A N 1
ATOM 984 C CA . TRP A 1 133 ? 8.657 7.244 6.379 1.00 85.06 133 TRP A CA 1
ATOM 985 C C . TRP A 1 133 ? 7.530 6.593 7.177 1.00 85.06 133 TRP A C 1
ATOM 987 O O . TRP A 1 133 ? 7.694 6.294 8.362 1.00 85.06 133 TRP A O 1
ATOM 997 N N . GLY A 1 134 ? 6.408 6.279 6.520 1.00 82.19 134 GLY A N 1
ATOM 998 C CA . GLY A 1 134 ? 5.233 5.711 7.180 1.00 82.19 134 GLY A CA 1
ATOM 999 C C . GLY A 1 134 ? 5.537 4.374 7.860 1.00 82.19 134 GLY A C 1
ATOM 1000 O O . GLY A 1 134 ? 5.085 4.124 8.978 1.00 82.19 134 GLY A O 1
ATOM 1001 N N . TYR A 1 135 ? 6.351 3.524 7.225 1.00 84.94 135 TYR A N 1
ATOM 1002 C CA . TYR A 1 135 ? 6.788 2.259 7.821 1.00 84.94 135 TYR A CA 1
ATOM 1003 C C . TYR A 1 135 ? 7.760 2.475 8.988 1.00 84.94 135 TYR A C 1
ATOM 1005 O O . TYR A 1 135 ? 7.593 1.859 10.042 1.00 84.94 135 TYR A O 1
ATOM 1013 N N . SER A 1 136 ? 8.748 3.361 8.832 1.00 85.38 136 SER A N 1
ATOM 1014 C CA . SER A 1 136 ? 9.742 3.641 9.876 1.00 85.38 136 SER A CA 1
ATOM 1015 C C . SER A 1 136 ? 9.093 4.195 11.144 1.00 85.38 136 SER A C 1
ATOM 1017 O O . SER A 1 136 ? 9.394 3.718 12.240 1.00 85.38 136 SER A O 1
ATOM 1019 N N . SER A 1 137 ? 8.129 5.109 11.005 1.00 84.75 137 SER A N 1
ATOM 1020 C CA . SER A 1 137 ? 7.365 5.638 12.138 1.00 84.75 137 SER A CA 1
ATOM 1021 C C . SER A 1 137 ? 6.586 4.537 12.866 1.00 84.75 137 SER A C 1
ATOM 1023 O O . SER A 1 137 ? 6.627 4.468 14.092 1.00 84.75 137 SER A O 1
ATOM 1025 N N . ARG A 1 138 ? 5.973 3.585 12.145 1.00 84.94 138 ARG A N 1
ATOM 1026 C CA . ARG A 1 138 ? 5.294 2.434 12.778 1.00 84.94 138 ARG A CA 1
ATOM 1027 C C . ARG A 1 138 ? 6.231 1.499 13.525 1.00 84.94 138 ARG A C 1
ATOM 1029 O O . ARG A 1 138 ? 5.820 0.902 14.518 1.00 84.94 138 ARG A O 1
ATOM 1036 N N . VAL A 1 139 ? 7.471 1.344 13.064 1.00 86.50 139 VAL A N 1
ATOM 1037 C CA . VAL A 1 139 ? 8.475 0.559 13.795 1.00 86.50 139 VAL A CA 1
ATOM 1038 C C . VAL A 1 139 ? 8.816 1.235 15.123 1.00 86.50 139 VAL A C 1
ATOM 1040 O O . VAL A 1 139 ? 8.919 0.542 16.134 1.00 86.50 139 VAL A O 1
ATOM 1043 N N . ILE A 1 140 ? 8.941 2.565 15.146 1.00 86.00 140 ILE A N 1
ATOM 1044 C CA . ILE A 1 140 ? 9.180 3.327 16.380 1.00 86.00 140 ILE A CA 1
ATOM 1045 C C . ILE A 1 140 ? 7.990 3.185 17.335 1.00 86.00 140 ILE A C 1
ATOM 1047 O O . ILE A 1 140 ? 8.197 2.790 18.483 1.00 86.00 140 ILE A O 1
ATOM 1051 N N . ASP A 1 141 ? 6.763 3.391 16.848 1.00 83.94 141 ASP A N 1
ATOM 1052 C CA . ASP A 1 141 ? 5.542 3.231 17.652 1.00 83.94 141 ASP A CA 1
ATOM 1053 C C . ASP A 1 141 ? 5.459 1.822 18.263 1.00 83.94 141 ASP A C 1
ATOM 1055 O O . ASP A 1 141 ? 5.168 1.644 19.445 1.00 83.94 141 ASP A O 1
ATOM 1059 N N . PHE A 1 142 ? 5.782 0.791 17.474 1.00 84.38 142 PHE A N 1
ATOM 1060 C CA . PHE A 1 142 ? 5.799 -0.589 17.952 1.00 84.38 142 PHE A CA 1
ATOM 1061 C C . PHE A 1 142 ? 6.844 -0.821 19.052 1.00 84.38 142 PHE A C 1
ATOM 1063 O O . PHE A 1 142 ? 6.566 -1.518 20.032 1.00 84.38 142 PHE A O 1
ATOM 1070 N N . LEU A 1 143 ? 8.043 -0.250 18.916 1.00 86.25 143 LEU A N 1
ATOM 1071 C CA . LEU A 1 143 ? 9.089 -0.354 19.936 1.00 86.25 143 LEU A CA 1
ATOM 1072 C C . LEU A 1 143 ? 8.687 0.352 21.233 1.00 86.25 143 LEU A C 1
ATOM 1074 O O . LEU A 1 143 ? 8.937 -0.185 22.318 1.00 86.25 143 LEU A O 1
ATOM 1078 N N . GLU A 1 144 ? 8.042 1.512 21.134 1.00 85.69 144 GLU A N 1
ATOM 1079 C CA . GLU A 1 144 ? 7.518 2.232 22.290 1.00 85.69 144 GLU A CA 1
ATOM 1080 C C . GLU A 1 144 ? 6.436 1.414 23.008 1.00 85.69 144 GLU A C 1
ATOM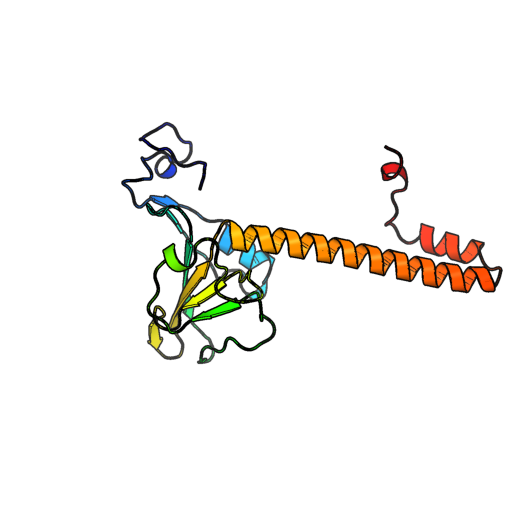 1082 O O . GLU A 1 144 ? 6.533 1.199 24.218 1.00 85.69 144 GLU A O 1
ATOM 1087 N N . GLU A 1 145 ? 5.481 0.845 22.272 1.00 83.38 145 GLU A N 1
ATOM 1088 C CA . GLU A 1 145 ? 4.450 -0.044 22.823 1.00 83.38 145 GLU A CA 1
ATOM 1089 C C . GLU A 1 145 ? 5.051 -1.282 23.510 1.00 83.38 145 GLU A C 1
ATOM 1091 O O . GLU A 1 145 ? 4.672 -1.642 24.631 1.00 83.38 145 GLU A O 1
ATOM 1096 N N . MET A 1 146 ? 6.053 -1.924 22.897 1.00 82.38 146 MET A N 1
ATOM 1097 C CA . MET A 1 146 ? 6.768 -3.045 23.519 1.00 82.38 146 MET A CA 1
ATOM 1098 C C . MET A 1 146 ? 7.468 -2.635 24.821 1.00 82.38 146 MET A C 1
ATOM 1100 O O . MET A 1 146 ? 7.472 -3.397 25.799 1.00 82.38 146 MET A O 1
ATOM 1104 N N . TYR A 1 147 ? 8.073 -1.448 24.842 1.00 80.88 147 TYR A N 1
ATOM 1105 C CA . TYR A 1 147 ? 8.758 -0.915 26.013 1.00 80.88 147 TYR A CA 1
ATOM 1106 C C . TYR A 1 147 ? 7.771 -0.582 27.140 1.00 80.88 147 TYR A C 1
ATOM 1108 O O . TYR A 1 147 ? 7.955 -1.042 28.273 1.00 80.88 147 TYR A O 1
ATOM 1116 N N . GLN A 1 148 ? 6.676 0.116 26.833 1.00 76.31 148 GLN A N 1
ATOM 1117 C CA . GLN A 1 148 ? 5.613 0.430 27.790 1.00 76.31 148 GLN A CA 1
ATOM 1118 C C . GLN A 1 148 ? 4.945 -0.839 28.333 1.00 76.31 148 GLN A C 1
ATOM 1120 O O . GLN A 1 148 ? 4.756 -0.973 29.544 1.00 76.31 148 GLN A O 1
ATOM 1125 N N . GLY A 1 149 ? 4.679 -1.837 27.485 1.00 73.25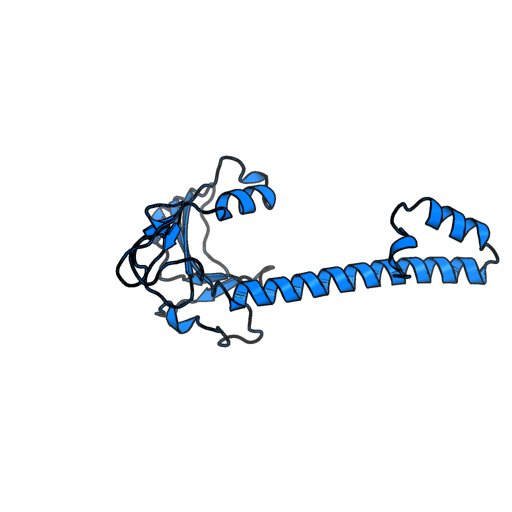 149 GLY A N 1
ATOM 1126 C CA . GLY A 1 149 ? 4.163 -3.142 27.910 1.00 73.25 149 GLY A CA 1
ATOM 1127 C C . GLY A 1 149 ? 5.093 -3.867 28.894 1.00 73.25 149 GLY A C 1
ATOM 1128 O O . GLY A 1 149 ? 4.639 -4.465 29.881 1.00 73.25 149 GLY A O 1
ATOM 1129 N N . ARG A 1 150 ? 6.414 -3.763 28.695 1.00 62.88 150 ARG A N 1
ATOM 1130 C CA . ARG A 1 150 ? 7.420 -4.301 29.625 1.00 62.88 150 ARG A CA 1
ATOM 1131 C C . ARG A 1 150 ? 7.446 -3.523 30.943 1.00 62.88 150 ARG A C 1
ATOM 1133 O O . ARG A 1 150 ? 7.463 -4.148 32.005 1.00 62.88 150 ARG A O 1
ATOM 1140 N N . LEU A 1 151 ? 7.373 -2.193 30.903 1.00 58.22 151 LEU A N 1
ATOM 1141 C CA . LEU A 1 151 ? 7.287 -1.354 32.102 1.00 58.22 151 LEU A CA 1
ATOM 1142 C C . LEU A 1 151 ? 6.006 -1.609 32.902 1.00 58.22 151 LEU A C 1
ATOM 1144 O O . LEU A 1 151 ? 6.063 -1.717 34.125 1.00 58.22 151 LEU A O 1
ATOM 1148 N N . LEU A 1 152 ? 4.856 -1.776 32.247 1.00 59.62 152 LEU A N 1
ATOM 1149 C CA . LEU A 1 152 ? 3.594 -2.138 32.901 1.00 59.62 152 LEU A CA 1
ATOM 1150 C C . LEU A 1 152 ? 3.688 -3.500 33.595 1.00 59.62 152 LEU A C 1
ATOM 1152 O O . LEU A 1 152 ? 3.194 -3.664 34.715 1.00 59.62 152 LEU A O 1
ATOM 1156 N N . THR A 1 153 ? 4.365 -4.462 32.967 1.00 66.19 153 THR A N 1
ATOM 1157 C CA . THR A 1 153 ? 4.612 -5.789 33.544 1.00 66.19 153 THR A CA 1
ATOM 1158 C C . THR A 1 153 ? 5.517 -5.696 34.775 1.00 66.19 153 THR A C 1
ATOM 1160 O O . THR A 1 153 ? 5.167 -6.218 35.835 1.00 66.19 153 THR A O 1
ATOM 1163 N N . LEU A 1 154 ? 6.626 -4.956 34.691 1.00 63.03 154 LEU A N 1
ATOM 1164 C CA . LEU A 1 154 ? 7.536 -4.728 35.819 1.00 63.03 154 LEU A CA 1
ATOM 1165 C C . LEU A 1 154 ? 6.867 -3.943 36.955 1.00 63.03 154 LEU A C 1
ATOM 1167 O O . LEU A 1 154 ? 7.015 -4.304 38.119 1.00 63.03 154 LEU A O 1
ATOM 1171 N N . ASN A 1 155 ? 6.061 -2.928 36.641 1.00 64.00 155 ASN A N 1
ATOM 1172 C CA . ASN A 1 155 ? 5.307 -2.156 37.628 1.00 64.00 155 ASN A CA 1
ATOM 1173 C C . ASN A 1 155 ? 4.236 -2.998 38.330 1.00 64.00 155 ASN A C 1
ATOM 1175 O O . ASN A 1 155 ? 4.031 -2.848 39.538 1.00 64.00 155 ASN A O 1
ATOM 1179 N N . ARG A 1 156 ? 3.575 -3.917 37.612 1.00 65.94 156 ARG A N 1
ATOM 1180 C CA . ARG A 1 156 ? 2.673 -4.911 38.214 1.00 65.94 156 ARG A CA 1
ATOM 1181 C C . ARG A 1 156 ? 3.431 -5.838 39.164 1.00 65.94 156 ARG A C 1
ATOM 1183 O O . ARG A 1 156 ? 2.988 -6.001 40.299 1.00 65.94 156 ARG A O 1
ATOM 1190 N N . ILE A 1 157 ? 4.586 -6.364 38.751 1.00 66.44 157 ILE A N 1
ATOM 1191 C CA . ILE A 1 157 ? 5.441 -7.211 39.599 1.00 66.44 157 ILE A CA 1
ATOM 1192 C C . ILE A 1 157 ? 5.907 -6.438 40.843 1.00 66.44 157 ILE A C 1
ATOM 1194 O O . ILE A 1 157 ? 5.713 -6.902 41.963 1.00 66.44 157 ILE A O 1
ATOM 1198 N N . ALA A 1 158 ? 6.426 -5.218 40.690 1.00 66.50 158 ALA A N 1
ATOM 1199 C CA . ALA A 1 158 ? 6.890 -4.382 41.798 1.00 66.50 158 ALA A CA 1
ATOM 1200 C C . ALA A 1 158 ? 5.762 -3.988 42.772 1.00 66.50 158 ALA A C 1
ATOM 1202 O O . ALA A 1 158 ? 5.991 -3.838 43.974 1.00 66.50 158 ALA A O 1
ATOM 1203 N N . ARG A 1 159 ? 4.527 -3.813 42.283 1.00 71.19 159 ARG A N 1
ATOM 1204 C CA . ARG A 1 159 ? 3.347 -3.557 43.126 1.00 71.19 159 ARG A CA 1
ATOM 1205 C C . ARG A 1 159 ? 2.957 -4.793 43.939 1.00 71.19 159 ARG A C 1
ATOM 1207 O O . ARG A 1 159 ? 2.664 -4.664 45.125 1.00 71.19 159 ARG A O 1
ATOM 1214 N N . VAL A 1 160 ? 2.999 -5.976 43.324 1.00 67.94 160 VAL A N 1
ATOM 1215 C CA . VAL A 1 160 ? 2.800 -7.258 44.016 1.00 67.94 160 VAL A CA 1
ATOM 1216 C C . VAL A 1 160 ? 3.879 -7.452 45.086 1.00 67.94 160 VAL A C 1
ATOM 1218 O O . VAL A 1 160 ? 3.543 -7.694 46.243 1.00 67.94 160 VAL A O 1
ATOM 1221 N N . MET A 1 161 ? 5.151 -7.231 44.744 1.00 64.88 161 MET A N 1
ATOM 1222 C CA . MET A 1 161 ? 6.273 -7.333 45.683 1.00 64.88 161 MET A CA 1
ATOM 1223 C C . MET A 1 161 ? 6.123 -6.391 46.879 1.00 64.88 161 MET A C 1
ATOM 1225 O O . MET A 1 161 ? 6.242 -6.842 48.010 1.00 64.88 161 MET A O 1
ATOM 1229 N N . ARG A 1 162 ? 5.773 -5.113 46.669 1.00 69.75 162 ARG A N 1
ATOM 1230 C CA . ARG A 1 162 ? 5.536 -4.153 47.768 1.00 69.75 162 ARG A CA 1
ATOM 1231 C C . ARG A 1 162 ? 4.402 -4.577 48.707 1.00 69.75 162 ARG A C 1
ATOM 1233 O O . ARG A 1 162 ? 4.492 -4.359 49.912 1.00 69.75 162 ARG A O 1
ATOM 1240 N N . ARG A 1 163 ? 3.356 -5.221 48.180 1.00 68.81 163 ARG A N 1
ATOM 1241 C CA . ARG A 1 163 ? 2.239 -5.740 48.985 1.00 68.81 163 ARG A CA 1
ATOM 1242 C C . ARG A 1 163 ? 2.645 -6.942 49.845 1.00 68.81 163 ARG A C 1
ATOM 1244 O O . ARG A 1 163 ? 2.149 -7.078 50.958 1.00 68.81 163 ARG A O 1
ATOM 1251 N N . PHE A 1 164 ? 3.549 -7.789 49.354 1.00 63.09 164 PHE A N 1
ATOM 1252 C CA . PHE A 1 164 ? 4.095 -8.914 50.123 1.00 63.09 164 PHE A CA 1
ATOM 1253 C C . PHE A 1 164 ? 5.210 -8.493 51.088 1.00 63.09 164 PHE A C 1
ATOM 1255 O O . PHE A 1 164 ? 5.309 -9.061 52.177 1.00 63.09 164 PHE A O 1
ATOM 1262 N N . ALA A 1 165 ? 5.970 -7.456 50.730 1.00 62.06 165 ALA A N 1
ATOM 1263 C CA . ALA A 1 165 ? 6.997 -6.834 51.554 1.00 62.06 165 ALA A CA 1
ATOM 1264 C C . ALA A 1 165 ? 6.442 -6.297 52.874 1.00 62.06 165 ALA A C 1
ATOM 1266 O O . ALA A 1 165 ? 6.952 -6.621 53.942 1.00 62.06 165 ALA A O 1
ATOM 1267 N N . GLY A 1 166 ? 5.342 -5.538 52.802 1.00 61.06 166 GLY A N 1
ATOM 1268 C CA . GLY A 1 166 ? 4.652 -5.012 53.984 1.00 61.06 166 GLY A CA 1
ATOM 1269 C C . GLY A 1 166 ? 3.942 -6.079 54.826 1.00 61.06 166 GLY A C 1
ATOM 1270 O O . GLY A 1 166 ? 3.516 -5.786 55.935 1.00 61.06 166 GLY A O 1
ATOM 1271 N N . ALA A 1 167 ? 3.818 -7.311 54.321 1.00 62.97 167 ALA A N 1
ATOM 1272 C CA . ALA A 1 167 ? 3.142 -8.419 54.994 1.00 62.97 167 ALA A CA 1
ATOM 1273 C C . ALA A 1 167 ? 4.105 -9.495 55.537 1.00 62.97 167 ALA A C 1
ATOM 1275 O O . ALA A 1 167 ? 3.634 -10.516 56.035 1.00 62.97 167 ALA A O 1
ATOM 1276 N N . GLY A 1 168 ? 5.428 -9.320 55.396 1.00 59.84 168 GLY A N 1
ATOM 1277 C CA . GLY A 1 168 ? 6.438 -10.291 55.847 1.00 59.84 168 GLY A CA 1
ATOM 1278 C C . GLY A 1 168 ? 6.424 -11.636 55.103 1.00 59.84 168 GLY A C 1
ATOM 1279 O O . GLY A 1 168 ? 7.005 -12.606 55.577 1.00 59.84 168 GLY A O 1
ATOM 1280 N N . LYS A 1 169 ? 5.760 -11.728 53.941 1.00 64.38 169 LYS A N 1
ATOM 1281 C CA . LYS A 1 169 ? 5.507 -12.985 53.202 1.00 64.38 169 LYS A CA 1
ATOM 1282 C C . LYS A 1 169 ? 6.355 -13.095 51.928 1.00 64.38 169 LYS A C 1
ATOM 1284 O O . LYS A 1 169 ? 5.830 -13.315 50.835 1.00 64.38 169 LYS A O 1
ATOM 1289 N N . TRP A 1 170 ? 7.667 -12.925 52.063 1.00 59.53 170 TRP A N 1
ATOM 1290 C CA . TRP A 1 170 ? 8.616 -12.859 50.943 1.00 59.53 170 TRP A CA 1
ATOM 1291 C C . TRP A 1 170 ? 8.758 -14.170 50.159 1.00 59.53 170 TRP A C 1
ATOM 1293 O O . TRP A 1 170 ? 8.807 -14.156 48.930 1.00 59.53 170 TRP A O 1
ATOM 1303 N N . GLU A 1 171 ? 8.734 -15.310 50.844 1.00 59.59 171 GLU A N 1
ATOM 1304 C CA . GLU A 1 171 ? 8.915 -16.635 50.235 1.00 59.59 171 GLU A CA 1
ATOM 1305 C C . GLU A 1 171 ? 7.796 -16.986 49.238 1.00 59.59 171 GLU A C 1
ATOM 1307 O O . GLU A 1 171 ? 8.052 -17.527 48.161 1.00 59.59 171 GLU A O 1
ATOM 1312 N N . ASN A 1 172 ? 6.553 -16.592 49.538 1.00 61.78 172 ASN A N 1
ATOM 1313 C CA . ASN A 1 172 ? 5.414 -16.789 48.636 1.00 61.78 172 ASN A CA 1
ATOM 1314 C C . ASN A 1 172 ? 5.504 -15.910 47.380 1.00 61.78 172 ASN A C 1
ATOM 1316 O O . ASN A 1 172 ? 5.113 -16.347 46.297 1.00 61.78 172 ASN A O 1
ATOM 1320 N N . ALA A 1 173 ? 6.046 -14.694 47.502 1.00 59.91 173 ALA A N 1
ATOM 1321 C CA . ALA A 1 173 ? 6.242 -13.798 46.366 1.00 59.91 173 ALA A CA 1
ATOM 1322 C C . ALA A 1 173 ? 7.312 -14.337 45.398 1.00 59.91 173 ALA A C 1
ATOM 1324 O O . ALA A 1 173 ? 7.099 -14.342 44.185 1.00 59.91 173 ALA A O 1
ATOM 1325 N N . VAL A 1 174 ? 8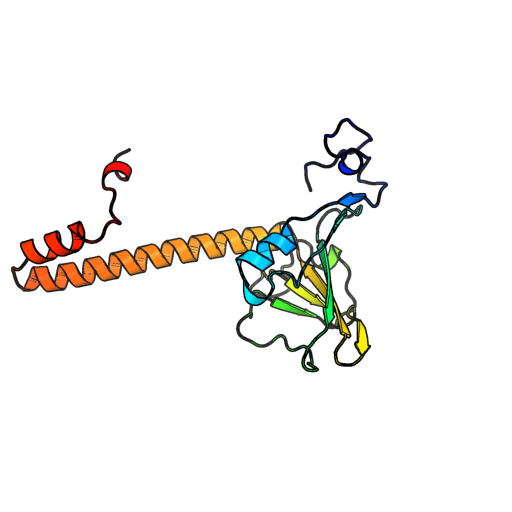.415 -14.876 45.932 1.00 60.62 174 VAL A N 1
ATOM 1326 C CA . VAL A 1 174 ? 9.481 -15.523 45.144 1.00 60.62 174 VAL A CA 1
ATOM 1327 C C . VAL A 1 174 ? 8.965 -16.783 44.438 1.00 60.62 174 VAL A C 1
ATOM 1329 O O . VAL A 1 174 ? 9.256 -16.992 43.260 1.00 60.62 174 VAL A O 1
ATOM 1332 N N . ARG A 1 175 ? 8.134 -17.597 45.106 1.00 60.22 175 ARG A N 1
ATOM 1333 C CA . ARG A 1 175 ? 7.575 -18.831 44.524 1.00 60.22 175 ARG A CA 1
ATOM 1334 C C . ARG A 1 175 ? 6.603 -18.571 43.367 1.00 60.22 175 ARG A C 1
ATOM 1336 O O . ARG A 1 175 ? 6.592 -19.325 42.398 1.00 60.22 175 ARG A O 1
ATOM 1343 N N . ILE A 1 176 ? 5.809 -17.498 43.439 1.00 62.47 176 ILE A N 1
ATOM 1344 C CA . ILE A 1 176 ? 4.924 -17.072 42.339 1.00 62.47 176 ILE A CA 1
ATOM 1345 C C . ILE A 1 176 ? 5.748 -16.598 41.134 1.00 62.47 176 ILE A C 1
ATOM 1347 O O . ILE A 1 176 ? 5.414 -16.943 40.001 1.00 62.47 176 ILE A O 1
ATOM 1351 N N . LEU A 1 177 ? 6.849 -15.877 41.371 1.00 56.75 177 LEU A N 1
ATOM 1352 C CA . LEU A 1 177 ? 7.758 -15.414 40.318 1.00 56.75 177 LEU A CA 1
ATOM 1353 C C . LEU A 1 177 ? 8.454 -16.565 39.589 1.00 56.75 177 LEU A C 1
ATOM 1355 O O . LEU A 1 177 ? 8.510 -16.563 38.366 1.00 56.75 177 LEU A O 1
ATOM 1359 N N . MET A 1 178 ? 8.932 -17.565 40.332 1.00 53.66 178 MET A N 1
ATOM 1360 C CA . MET A 1 178 ? 9.577 -18.758 39.768 1.00 53.66 178 MET A CA 1
ATOM 1361 C C . MET A 1 178 ? 8.617 -19.595 38.901 1.00 53.66 178 MET A C 1
ATOM 1363 O O . MET A 1 178 ? 9.053 -20.265 37.969 1.00 53.66 178 MET A O 1
ATOM 1367 N N . ASN A 1 179 ? 7.305 -19.532 39.169 1.00 55.34 179 ASN A N 1
ATOM 1368 C CA . ASN A 1 179 ? 6.276 -20.195 38.358 1.00 55.34 179 ASN A CA 1
ATOM 1369 C C . ASN A 1 179 ? 5.899 -19.417 37.085 1.00 55.34 179 ASN A C 1
ATOM 1371 O O . ASN A 1 179 ? 5.356 -20.001 36.145 1.00 55.34 179 ASN A O 1
ATOM 1375 N N . TRP A 1 180 ? 6.187 -18.116 37.020 1.00 56.50 180 TRP A N 1
ATOM 1376 C CA . TRP A 1 180 ? 6.022 -17.322 35.806 1.00 56.50 180 TRP A CA 1
ATOM 1377 C C . TRP A 1 180 ? 7.300 -17.462 34.971 1.00 56.50 180 TRP A C 1
ATOM 1379 O O . TRP A 1 180 ? 8.273 -16.746 35.185 1.00 56.50 180 TRP A O 1
ATOM 1389 N N . LYS A 1 181 ? 7.307 -18.407 34.018 1.00 48.38 181 LYS A N 1
ATOM 1390 C CA . LYS A 1 181 ? 8.409 -18.694 33.071 1.00 48.38 181 LYS A CA 1
ATOM 1391 C C . LYS A 1 181 ? 8.743 -17.517 32.123 1.00 48.38 181 LYS A C 1
ATOM 1393 O O . LYS A 1 181 ? 8.649 -17.661 30.908 1.00 48.38 181 LYS A O 1
ATOM 1398 N N . LEU A 1 182 ? 9.093 -16.341 32.640 1.00 48.62 182 LEU A N 1
ATOM 1399 C CA . LEU A 1 182 ? 9.374 -15.139 31.838 1.00 48.62 182 LEU A CA 1
ATOM 1400 C C . LEU A 1 182 ? 10.641 -14.378 32.247 1.00 48.62 182 LEU A C 1
ATOM 1402 O O . LEU A 1 182 ? 10.996 -13.410 31.582 1.00 48.62 182 LEU A O 1
ATOM 1406 N N . LEU A 1 183 ? 11.357 -14.810 33.283 1.00 47.66 183 LEU A N 1
ATOM 1407 C CA . LEU A 1 183 ? 12.625 -14.195 33.679 1.00 47.66 183 LEU A CA 1
ATOM 1408 C C . LEU A 1 183 ? 13.770 -15.184 33.470 1.00 47.66 183 LEU A C 1
ATOM 1410 O O . LEU A 1 183 ? 14.192 -15.881 34.389 1.00 47.66 183 LEU A O 1
ATOM 1414 N N . ASP A 1 184 ? 14.275 -15.238 32.238 1.00 46.81 184 ASP A N 1
ATOM 1415 C CA . ASP A 1 184 ? 15.589 -15.819 31.975 1.00 46.81 184 ASP A CA 1
ATOM 1416 C C . ASP A 1 184 ? 16.662 -14.846 32.491 1.00 46.81 184 ASP A C 1
ATOM 1418 O O . ASP A 1 184 ? 17.072 -13.898 31.819 1.00 46.81 184 ASP A O 1
ATOM 1422 N N . TRP A 1 185 ? 17.063 -15.051 33.747 1.00 42.38 185 TRP A N 1
ATOM 1423 C CA . TRP A 1 185 ? 18.027 -14.222 34.480 1.00 42.38 185 TRP A CA 1
ATOM 1424 C C . TRP A 1 185 ? 19.425 -14.198 33.830 1.00 42.38 185 TRP A C 1
ATOM 1426 O O . TRP A 1 185 ? 20.230 -13.317 34.120 1.00 42.38 185 TRP A O 1
ATOM 1436 N N . ARG A 1 186 ? 19.723 -15.126 32.908 1.00 40.81 186 ARG A N 1
ATOM 1437 C CA . ARG A 1 186 ? 21.045 -15.260 32.271 1.00 40.81 186 ARG A CA 1
ATOM 1438 C C . ARG A 1 186 ? 21.355 -14.197 31.213 1.00 40.81 186 ARG A C 1
ATOM 1440 O O . ARG A 1 186 ? 22.504 -14.092 30.809 1.00 40.81 186 ARG A O 1
ATOM 1447 N N . ARG A 1 187 ? 20.374 -13.397 30.777 1.00 44.44 187 ARG A N 1
ATOM 1448 C CA . ARG A 1 187 ? 20.557 -12.361 29.736 1.00 44.44 187 ARG A CA 1
ATOM 1449 C C . ARG A 1 187 ? 20.777 -10.937 30.252 1.00 44.44 187 ARG A C 1
ATOM 1451 O O . ARG A 1 187 ? 20.929 -10.033 29.443 1.00 44.44 187 ARG A O 1
ATOM 1458 N N . ILE A 1 188 ? 20.768 -10.720 31.568 1.00 45.50 188 ILE A N 1
ATOM 1459 C CA . ILE A 1 188 ? 20.911 -9.378 32.170 1.00 45.50 188 ILE A CA 1
ATOM 1460 C C . ILE A 1 188 ? 22.358 -9.108 32.644 1.00 45.50 188 ILE A C 1
ATOM 1462 O O . ILE A 1 188 ? 22.664 -8.003 33.075 1.00 45.50 188 ILE A O 1
ATOM 1466 N N . GLN A 1 189 ? 23.276 -10.076 32.528 1.00 36.84 189 GLN A N 1
ATOM 1467 C CA . GLN A 1 189 ? 24.682 -9.914 32.942 1.00 36.84 189 GLN A CA 1
ATOM 1468 C C . GLN A 1 189 ? 25.726 -10.250 31.858 1.00 36.84 189 GLN A C 1
ATOM 1470 O O . GLN A 1 189 ? 26.849 -10.618 32.189 1.00 36.84 189 GLN A O 1
ATOM 1475 N N . SER A 1 190 ? 25.387 -10.097 30.575 1.00 35.72 190 SER A N 1
ATOM 1476 C CA . SER A 1 190 ? 26.352 -10.105 29.459 1.00 35.72 190 SER A CA 1
ATOM 1477 C C . SER A 1 190 ? 26.145 -8.882 28.586 1.00 35.72 190 SER A C 1
ATOM 1479 O O . SER A 1 190 ? 27.146 -8.236 28.230 1.00 35.72 190 SER A O 1
#

Sequence (190 aa):
MATQNTVDGASTDWTGGRAASFNIIPSSTGAARAVRKVLPALNGKLTGMSFRVPTVDVSVVDLTVRLEKSASAESEGKLKGILGYIEEDVVSTDFIGDSRQVPPNESSIFDAKAGIALNGNFVKLVSWYDNEWGYSSRVIDFLEEMYQGRLLTLNRIARVMRRFAGAGKWENAVRILMNWKLLDWRRIQS

pLDDT: mean 79.71, std 15.27, range [35.72, 96.31]

InterPro domains:
  IPR020829 Glyceraldehyde 3-phosphate dehydrogenase, catalytic domain [PF02800] (1-129)
  IPR020831 Glyceraldehyde/Erythrose phosphate dehydrogenase family [PTHR10836] (2-148)

Secondary structure (DSSP, 8-state):
-TTS-SSS---SSTTTTS-GGG--EEEE-SHHHHHHHH-GGGTTT---EEEE-S-SS-EEEEEEEE-SS-------STTTTTEEEE-S---GGGGTT--SSSS---SEEEEEEEEEEEETTEEEEEEEE-TTHHHHHHHHHHHHHHHHHHHHHHHHHHHHHHHHHTTT-HHHHHHHHHHSTT--GGGS--